Protein AF-A0A392MTI9-F1 (afdb_monomer_lite)

Secondary structure (DSSP, 8-state):
-HHHHHHHT-B-TTT--B-S-----HHHHHHHHHHHHHHHHHHHHHHHHHHHTTS------------------------------------STTS-TTSPPPTTTHHHHHHHHHHHHHHHHHHHH--TTTEEEE-SSS-EEEE-HHHHHHH-TTSS-SPPTT------------SS-HHHHHHHHS--

Organism: NCBI:txid97028

Structure (mmCIF, N/CA/C/O backbone):
data_AF-A0A392MTI9-F1
#
_entry.id   AF-A0A392MTI9-F1
#
loop_
_atom_site.group_PDB
_atom_site.id
_atom_site.type_symbol
_atom_site.label_atom_id
_atom_site.label_alt_id
_atom_site.label_comp_id
_atom_site.label_asym_id
_atom_site.label_entity_id
_atom_site.label_seq_id
_atom_site.pdbx_PDB_ins_code
_atom_site.Cartn_x
_atom_site.Cartn_y
_atom_site.Cartn_z
_atom_site.occupancy
_atom_site.B_iso_or_equiv
_atom_site.auth_seq_id
_atom_site.auth_comp_id
_atom_site.auth_asym_id
_atom_site.auth_atom_id
_atom_site.pdbx_PDB_model_num
ATOM 1 N N . MET A 1 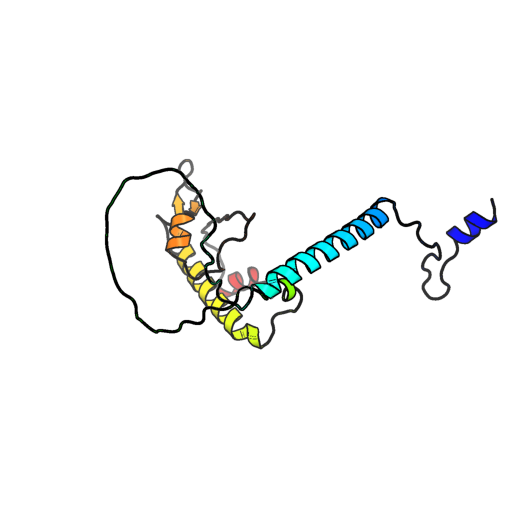1 ? 22.549 -20.310 57.631 1.00 52.69 1 MET A N 1
ATOM 2 C CA . MET A 1 1 ? 22.195 -20.384 56.194 1.00 52.69 1 MET A CA 1
ATOM 3 C C . MET A 1 1 ? 20.834 -21.029 55.901 1.00 52.69 1 MET A C 1
ATOM 5 O O . MET A 1 1 ? 20.220 -20.622 54.934 1.00 52.69 1 MET A O 1
ATOM 9 N N . ARG A 1 2 ? 20.272 -21.907 56.751 1.00 60.66 2 ARG A N 1
ATOM 10 C CA . ARG A 1 2 ? 19.034 -22.654 56.427 1.00 60.66 2 ARG A CA 1
ATOM 11 C C . ARG A 1 2 ? 17.722 -21.858 56.259 1.00 60.66 2 ARG A C 1
ATOM 13 O O . ARG A 1 2 ? 16.832 -22.346 55.582 1.00 60.66 2 ARG A O 1
ATOM 20 N N . TYR A 1 3 ? 17.569 -20.671 56.857 1.00 54.44 3 TYR A N 1
ATOM 21 C CA . TYR A 1 3 ? 16.291 -19.929 56.799 1.00 54.44 3 TYR A CA 1
ATOM 22 C C . TYR A 1 3 ? 16.128 -19.062 55.537 1.00 54.44 3 TYR A C 1
ATOM 24 O O . TYR A 1 3 ? 15.015 -18.903 55.050 1.00 54.44 3 TYR A O 1
ATOM 32 N N . ARG A 1 4 ? 17.225 -18.523 54.983 1.00 59.91 4 ARG A N 1
ATOM 33 C CA . ARG A 1 4 ? 17.179 -17.671 53.779 1.00 59.91 4 ARG A CA 1
ATOM 34 C C . ARG A 1 4 ? 16.880 -18.495 52.519 1.00 59.91 4 ARG A C 1
ATOM 36 O O . ARG A 1 4 ? 16.066 -18.080 51.708 1.00 59.91 4 ARG A O 1
ATOM 43 N N . GLU A 1 5 ? 17.465 -19.688 52.422 1.00 61.69 5 GLU A N 1
ATOM 44 C CA . GLU A 1 5 ? 17.202 -20.655 51.341 1.00 61.69 5 GLU A CA 1
ATOM 45 C C . GLU A 1 5 ? 15.786 -21.251 51.413 1.00 61.69 5 GLU A C 1
ATOM 47 O O . GLU A 1 5 ? 15.172 -21.541 50.391 1.00 61.69 5 GLU A O 1
ATOM 52 N N . ALA A 1 6 ? 15.223 -21.399 52.618 1.00 63.94 6 ALA A N 1
ATOM 53 C CA . ALA A 1 6 ? 13.852 -21.883 52.781 1.00 63.94 6 ALA A CA 1
ATOM 54 C C . ALA A 1 6 ? 12.808 -20.874 52.265 1.00 63.94 6 ALA A C 1
ATOM 56 O O . ALA A 1 6 ? 11.767 -21.279 51.755 1.00 63.94 6 ALA A O 1
ATOM 57 N N . LEU A 1 7 ? 13.090 -19.569 52.367 1.00 64.38 7 LEU A N 1
ATOM 58 C CA . LEU A 1 7 ? 12.200 -18.508 51.888 1.00 64.38 7 LEU A CA 1
ATOM 59 C C . LEU A 1 7 ? 12.312 -18.273 50.375 1.00 64.38 7 LEU A C 1
ATOM 61 O O . LEU A 1 7 ? 11.300 -17.967 49.750 1.00 64.38 7 LEU A O 1
ATOM 65 N N . SER A 1 8 ? 13.493 -18.458 49.770 1.00 63.06 8 SER A N 1
ATOM 66 C CA . SER A 1 8 ? 13.651 -18.351 48.307 1.00 63.06 8 SER A CA 1
ATOM 67 C C . SER A 1 8 ? 12.928 -19.464 47.549 1.00 63.06 8 SER A C 1
ATOM 69 O O . SER A 1 8 ? 12.528 -19.266 46.406 1.00 63.06 8 SER A O 1
ATOM 71 N N . ASN A 1 9 ? 12.751 -20.623 48.189 1.00 63.00 9 ASN A N 1
ATOM 72 C CA . ASN A 1 9 ? 12.152 -21.812 47.584 1.00 63.00 9 ASN A CA 1
ATOM 73 C C . ASN A 1 9 ? 10.690 -22.037 47.995 1.00 63.00 9 ASN A C 1
ATOM 75 O O . ASN A 1 9 ? 10.092 -23.039 47.604 1.00 63.00 9 ASN A O 1
ATOM 79 N N . ALA A 1 10 ? 10.105 -21.140 48.791 1.00 69.12 10 ALA A N 1
ATOM 80 C CA . ALA A 1 10 ? 8.691 -21.214 49.125 1.00 69.12 10 ALA A CA 1
ATOM 81 C C . ALA A 1 10 ? 7.845 -20.858 47.890 1.00 69.12 10 ALA A C 1
ATOM 83 O O . ALA A 1 10 ? 8.154 -19.902 47.179 1.00 69.12 10 ALA A O 1
ATOM 84 N N . SER A 1 11 ? 6.769 -21.607 47.646 1.00 69.06 11 SER A N 1
ATOM 85 C CA . SER A 1 11 ? 5.815 -21.366 46.558 1.00 69.06 11 SER A CA 1
ATOM 86 C C . SER A 1 11 ? 4.380 -21.281 47.080 1.00 69.06 11 SER A C 1
ATOM 88 O O . SER A 1 11 ? 4.041 -21.816 48.138 1.00 69.06 11 SER A O 1
ATOM 90 N N . CYS A 1 12 ? 3.531 -20.558 46.352 1.00 57.31 12 CYS A N 1
ATOM 91 C CA . CYS A 1 12 ? 2.133 -20.353 46.694 1.00 57.31 12 CYS A CA 1
ATOM 92 C C . CYS A 1 12 ? 1.347 -21.664 46.522 1.00 57.31 12 CYS A C 1
ATOM 94 O O . CYS A 1 12 ? 1.292 -22.189 45.408 1.00 57.31 12 CYS A O 1
ATOM 96 N N . PRO A 1 13 ? 0.656 -22.169 47.558 1.00 60.56 13 PRO A N 1
ATOM 97 C CA . PRO A 1 13 ? -0.076 -23.432 47.469 1.00 60.56 13 PRO A CA 1
ATOM 98 C C . PRO A 1 13 ? -1.309 -23.380 46.547 1.00 60.56 13 PRO A C 1
ATOM 100 O O . PRO A 1 13 ? -1.880 -24.425 46.261 1.00 60.56 13 PRO A O 1
ATOM 103 N N . ASN A 1 14 ? -1.721 -22.197 46.070 1.00 49.22 14 ASN A N 1
ATOM 104 C CA . ASN A 1 14 ? -2.893 -22.034 45.201 1.00 49.22 14 ASN A CA 1
ATOM 105 C C . ASN A 1 14 ? -2.555 -21.903 43.702 1.00 49.22 14 ASN A C 1
ATOM 107 O O . ASN A 1 14 ? -3.388 -22.215 42.860 1.00 49.22 14 ASN A O 1
ATOM 111 N N . CYS A 1 15 ? -1.354 -21.435 43.346 1.00 63.50 15 CYS A N 1
ATOM 112 C CA . CYS A 1 15 ? -0.953 -21.245 41.941 1.00 63.50 15 CYS A CA 1
ATOM 113 C C . CYS A 1 15 ? 0.458 -21.750 41.605 1.00 63.50 15 CYS A C 1
ATOM 115 O O . CYS A 1 15 ? 0.877 -21.659 40.457 1.00 63.50 15 CYS A O 1
ATOM 117 N N . GLY A 1 16 ? 1.212 -22.255 42.586 1.00 60.94 16 GLY A N 1
ATOM 118 C CA . GLY A 1 16 ? 2.575 -22.754 42.395 1.00 60.94 16 GLY A CA 1
ATOM 119 C C . GLY A 1 16 ? 3.633 -21.675 42.135 1.00 60.94 16 GLY A C 1
ATOM 120 O O . GLY A 1 16 ? 4.803 -22.013 41.976 1.00 60.94 16 GLY A O 1
ATOM 121 N N . GLY A 1 17 ? 3.258 -20.391 42.109 1.00 56.34 17 GLY A N 1
ATOM 122 C CA . GLY A 1 17 ? 4.188 -19.282 41.877 1.00 56.34 17 GLY A CA 1
ATOM 123 C C . GLY A 1 17 ? 5.159 -19.063 43.049 1.00 56.34 17 GLY A C 1
ATOM 124 O O . GLY A 1 17 ? 4.772 -19.300 44.195 1.00 56.34 17 GLY A O 1
ATOM 125 N N . PRO A 1 18 ? 6.407 -18.626 42.803 1.00 62.94 18 PRO A N 1
ATOM 126 C CA . PRO A 1 18 ? 7.392 -18.391 43.859 1.00 62.94 18 PRO A CA 1
ATOM 127 C C . PRO A 1 18 ? 6.944 -17.277 44.825 1.00 62.94 18 PRO A C 1
ATOM 129 O O . PRO A 1 18 ? 6.445 -16.238 44.402 1.00 62.94 18 PRO A O 1
ATOM 132 N N . THR A 1 19 ? 7.138 -17.497 46.128 1.00 56.72 19 THR A N 1
ATOM 133 C CA . THR A 1 19 ? 6.769 -16.581 47.231 1.00 56.72 19 THR A CA 1
ATOM 134 C C . THR A 1 19 ? 7.869 -15.561 47.536 1.00 56.72 19 THR A C 1
ATOM 136 O O . THR A 1 19 ? 7.703 -14.704 48.405 1.00 56.72 19 THR A O 1
ATOM 139 N N . ALA A 1 20 ? 9.009 -15.630 46.843 1.00 56.56 20 ALA A N 1
ATOM 140 C CA . ALA A 1 20 ? 10.028 -14.604 46.957 1.00 56.56 20 ALA A CA 1
ATOM 141 C C . ALA A 1 20 ? 9.405 -13.262 46.548 1.00 56.56 20 ALA A C 1
ATOM 143 O O . ALA A 1 20 ? 9.001 -13.086 45.399 1.00 56.56 20 ALA A O 1
ATOM 144 N N . ILE A 1 21 ? 9.333 -12.314 47.493 1.00 56.00 21 ILE A N 1
ATOM 145 C CA . ILE A 1 21 ? 9.349 -10.889 47.158 1.00 56.00 21 ILE A CA 1
ATOM 146 C C . ILE A 1 21 ? 10.547 -10.748 46.229 1.00 56.00 21 ILE A C 1
ATOM 148 O O . ILE A 1 21 ? 11.686 -10.871 46.679 1.00 56.00 21 ILE A O 1
ATOM 152 N N . GLY A 1 22 ? 10.282 -10.650 44.926 1.00 60.66 22 GLY A N 1
ATOM 153 C CA . GLY A 1 22 ? 11.331 -10.498 43.938 1.00 60.66 22 GLY A CA 1
ATOM 154 C C . GLY A 1 22 ? 12.143 -9.291 44.365 1.00 60.66 22 GLY A C 1
ATOM 155 O O . GLY A 1 22 ? 11.581 -8.208 44.544 1.00 60.66 22 GLY A O 1
ATOM 156 N N . GLU A 1 23 ? 13.434 -9.492 44.622 1.00 61.84 23 GLU A N 1
ATOM 157 C CA . GLU A 1 23 ? 14.363 -8.378 44.723 1.00 61.84 23 GLU A CA 1
ATOM 158 C C . GLU A 1 23 ? 14.209 -7.613 43.403 1.00 61.84 23 GLU A C 1
ATOM 160 O O . GLU A 1 23 ? 14.596 -8.110 42.346 1.00 61.84 23 GLU A O 1
ATOM 165 N N . MET A 1 24 ? 13.520 -6.466 43.447 1.00 61.88 24 MET A N 1
ATOM 166 C CA . MET A 1 24 ? 13.369 -5.603 42.280 1.00 61.88 24 MET A CA 1
ATOM 167 C C . MET A 1 24 ? 14.775 -5.276 41.792 1.00 61.88 24 MET A C 1
ATOM 169 O O . MET A 1 24 ? 15.628 -4.871 42.590 1.00 61.88 24 MET A O 1
ATOM 173 N N . SER A 1 25 ? 15.049 -5.503 40.509 1.00 72.62 25 SER A N 1
ATOM 174 C CA . SER A 1 25 ? 16.372 -5.183 39.985 1.00 72.62 25 SER A CA 1
ATOM 175 C C . SER A 1 25 ? 16.608 -3.677 40.122 1.00 72.62 25 SER A C 1
ATOM 177 O O . SER A 1 25 ? 15.665 -2.878 40.114 1.00 72.62 25 SER A O 1
ATOM 179 N N . PHE A 1 26 ? 17.869 -3.268 40.267 1.00 73.69 26 PHE A N 1
ATOM 180 C CA . PHE A 1 26 ? 18.222 -1.847 40.311 1.00 73.69 26 PHE A CA 1
ATOM 181 C C . PHE A 1 26 ? 17.650 -1.096 39.097 1.00 73.69 26 PHE A C 1
ATOM 183 O O . PHE A 1 26 ? 17.113 0.003 39.241 1.00 73.69 26 PHE A O 1
ATOM 190 N N . ASP A 1 27 ? 17.669 -1.749 37.934 1.00 82.19 27 ASP A N 1
ATOM 191 C CA . ASP A 1 27 ? 17.103 -1.238 36.689 1.00 82.19 27 ASP A CA 1
ATOM 192 C C . ASP A 1 27 ? 15.580 -1.081 36.771 1.00 82.19 27 ASP A C 1
ATOM 194 O O . ASP A 1 27 ? 15.046 -0.050 36.363 1.00 82.19 27 ASP A O 1
ATOM 198 N N . GLU A 1 28 ? 14.865 -2.053 37.347 1.00 78.31 28 GLU A N 1
ATOM 199 C CA . GLU A 1 28 ? 13.413 -1.975 37.533 1.00 78.31 28 GLU A CA 1
ATOM 200 C C . GLU A 1 28 ? 13.025 -0.851 38.505 1.00 78.31 28 GLU A C 1
ATOM 202 O O . GLU A 1 28 ? 12.082 -0.097 38.251 1.00 78.31 28 GLU A O 1
ATOM 207 N N . HIS A 1 29 ? 13.771 -0.686 39.599 1.00 82.81 29 HIS A N 1
ATOM 208 C CA . HIS A 1 29 ? 13.554 0.411 40.539 1.00 82.81 29 HIS A CA 1
ATOM 209 C C . HIS A 1 29 ? 13.828 1.778 39.890 1.00 82.81 29 HIS A C 1
ATOM 211 O O . HIS A 1 29 ? 13.031 2.708 40.037 1.00 82.81 29 HIS A O 1
ATOM 217 N N . HIS A 1 30 ? 14.914 1.896 39.121 1.00 84.19 30 HIS A N 1
ATOM 218 C CA . HIS A 1 30 ? 15.256 3.110 38.381 1.00 84.19 30 HIS A CA 1
ATOM 219 C C . HIS A 1 30 ? 14.186 3.462 37.336 1.00 84.19 30 HIS A C 1
ATOM 221 O O . HIS A 1 30 ? 13.749 4.609 37.258 1.00 84.19 30 HIS A O 1
ATOM 227 N N . LEU A 1 31 ? 13.686 2.470 36.592 1.00 87.94 31 LEU A N 1
ATOM 228 C CA . LEU A 1 31 ? 12.582 2.629 35.641 1.00 87.94 31 LEU A CA 1
ATOM 229 C C . LEU A 1 31 ? 11.305 3.144 36.307 1.00 87.94 31 LEU A C 1
ATOM 231 O O . LEU A 1 31 ? 10.606 3.975 35.726 1.00 87.94 31 LEU A O 1
ATOM 235 N N . ARG A 1 32 ? 10.978 2.672 37.515 1.00 84.25 32 ARG A N 1
ATOM 236 C CA . ARG A 1 32 ? 9.804 3.155 38.260 1.00 84.25 32 ARG A CA 1
ATOM 237 C C . ARG A 1 32 ? 9.978 4.600 38.721 1.00 84.25 32 ARG A C 1
ATOM 239 O O . ARG A 1 32 ? 9.026 5.374 38.626 1.00 84.25 32 ARG A O 1
ATOM 246 N N . LEU A 1 33 ? 11.179 4.970 39.163 1.00 90.00 33 LEU A N 1
ATOM 247 C CA . LEU A 1 33 ? 11.497 6.342 39.556 1.00 90.00 33 LEU A CA 1
ATOM 248 C C . LEU A 1 33 ? 11.394 7.300 38.359 1.00 90.00 33 LEU A C 1
ATOM 250 O O . LEU A 1 33 ? 10.732 8.335 38.442 1.00 90.00 33 LEU A O 1
ATOM 254 N N . GLU A 1 34 ? 11.978 6.914 37.226 1.00 92.19 34 GLU A N 1
ATOM 255 C CA . GLU A 1 34 ? 11.975 7.724 36.009 1.00 92.19 34 GLU A CA 1
ATOM 256 C C . GLU A 1 34 ? 10.567 7.838 35.408 1.00 92.19 34 GLU A C 1
ATOM 258 O O . GLU A 1 34 ? 10.157 8.922 35.000 1.00 92.19 34 GLU A O 1
ATOM 263 N N . ASN A 1 35 ? 9.762 6.769 35.451 1.00 85.50 35 ASN A N 1
ATOM 264 C CA . ASN A 1 35 ? 8.344 6.837 35.083 1.00 85.50 35 ASN A CA 1
ATOM 265 C C . ASN A 1 35 ? 7.549 7.796 35.979 1.00 85.50 35 ASN A C 1
ATOM 267 O O . ASN A 1 35 ? 6.681 8.508 35.478 1.00 85.50 35 ASN A O 1
ATOM 271 N N . GLY A 1 36 ? 7.828 7.830 37.286 1.00 93.19 36 GLY A N 1
ATOM 272 C CA . GLY A 1 36 ? 7.213 8.794 38.202 1.00 93.19 36 GLY A CA 1
ATOM 273 C C . GLY A 1 36 ? 7.537 10.233 37.802 1.00 93.19 36 GLY A C 1
ATOM 274 O O . GLY A 1 36 ? 6.635 11.047 37.612 1.00 93.19 36 GLY A O 1
ATOM 275 N N . ARG A 1 37 ? 8.820 10.514 37.558 1.00 95.00 37 ARG A N 1
ATOM 276 C CA . ARG A 1 37 ? 9.298 11.828 37.107 1.00 95.00 37 ARG A CA 1
ATOM 277 C C . ARG A 1 37 ? 8.682 12.251 35.769 1.00 95.00 37 ARG A C 1
ATOM 279 O O . ARG A 1 37 ? 8.292 13.404 35.603 1.00 95.00 37 ARG A O 1
ATOM 286 N N . LEU A 1 38 ? 8.600 11.330 34.809 1.00 94.69 38 LEU A N 1
ATOM 287 C CA . LEU A 1 38 ? 8.014 11.588 33.492 1.00 94.69 38 LEU A CA 1
ATOM 288 C C . LEU A 1 38 ? 6.510 11.873 33.582 1.00 94.69 38 LEU A C 1
ATOM 290 O O . LEU A 1 38 ? 6.026 12.756 32.879 1.00 94.69 38 LEU A O 1
ATOM 294 N N . ARG A 1 39 ? 5.779 11.183 34.467 1.00 93.12 39 ARG A N 1
ATOM 295 C CA . ARG A 1 39 ? 4.353 11.455 34.713 1.00 93.12 39 ARG A CA 1
ATOM 296 C C . ARG A 1 39 ? 4.130 12.857 35.264 1.00 93.12 39 ARG A C 1
ATOM 298 O O . ARG A 1 39 ? 3.282 13.570 34.744 1.00 93.12 39 ARG A O 1
ATOM 305 N N . GLU A 1 40 ? 4.936 13.283 36.235 1.00 92.81 40 GLU A N 1
ATOM 306 C CA . GLU A 1 40 ? 4.864 14.653 36.755 1.00 92.81 40 GLU A CA 1
ATOM 307 C C . GLU A 1 40 ? 5.154 15.701 35.670 1.00 92.81 40 GLU A C 1
ATOM 309 O O . GLU A 1 40 ? 4.505 16.745 35.627 1.00 92.81 40 GLU A O 1
ATOM 314 N N . GLU A 1 41 ? 6.102 15.434 34.767 1.00 89.75 41 GLU A N 1
ATOM 315 C CA . GLU A 1 41 ? 6.398 16.344 33.656 1.00 89.75 41 GLU A CA 1
ATOM 316 C C . GLU A 1 41 ? 5.246 16.425 32.646 1.00 89.75 41 GLU A C 1
ATOM 318 O O . GLU A 1 41 ? 4.879 17.521 32.217 1.00 89.75 41 GLU A O 1
ATOM 323 N N . ILE A 1 42 ? 4.624 15.288 32.323 1.00 90.50 42 ILE A N 1
ATOM 324 C CA . ILE A 1 42 ? 3.424 15.236 31.480 1.00 90.50 42 ILE A CA 1
ATOM 325 C C . ILE A 1 42 ? 2.286 16.026 32.127 1.00 90.50 42 ILE A C 1
ATOM 327 O O . ILE A 1 42 ? 1.655 16.836 31.446 1.00 90.50 42 ILE A O 1
ATOM 331 N N . ASP A 1 43 ? 2.044 15.851 33.426 1.00 91.75 43 ASP A N 1
ATOM 332 C CA . ASP A 1 43 ? 0.984 16.563 34.144 1.00 91.75 43 ASP A CA 1
ATOM 333 C C . ASP A 1 43 ? 1.239 18.077 34.163 1.00 91.75 43 ASP A C 1
ATOM 335 O O . ASP A 1 43 ? 0.322 18.870 33.927 1.00 91.75 43 ASP A O 1
ATOM 339 N N . ARG A 1 44 ? 2.496 18.503 34.355 1.00 94.56 44 ARG A N 1
ATOM 340 C CA . ARG A 1 44 ? 2.887 19.920 34.273 1.00 94.56 44 ARG A CA 1
ATOM 341 C C . ARG A 1 44 ? 2.627 20.512 32.891 1.00 94.56 44 ARG A C 1
ATOM 343 O O . ARG A 1 44 ? 1.993 21.564 32.792 1.00 94.56 44 ARG A O 1
ATOM 350 N N . ILE A 1 45 ? 3.100 19.858 31.831 1.00 87.94 45 ILE A N 1
ATOM 351 C CA . ILE A 1 45 ? 2.932 20.334 30.450 1.00 87.94 45 ILE A CA 1
ATOM 352 C C . ILE A 1 45 ? 1.449 20.346 30.069 1.00 87.94 45 ILE A C 1
ATOM 354 O O . ILE A 1 45 ? 0.973 21.327 29.498 1.00 87.94 45 ILE A O 1
ATOM 358 N N . SER A 1 46 ? 0.699 19.313 30.452 1.00 84.25 46 SER A N 1
ATOM 359 C CA . SER A 1 46 ? -0.744 19.215 30.206 1.00 84.25 46 SER A CA 1
ATOM 360 C C . SER A 1 46 ? -1.514 20.333 30.910 1.00 84.25 46 SER A C 1
ATOM 362 O O . SER A 1 46 ? -2.393 20.950 30.309 1.00 84.25 46 SER A O 1
ATOM 364 N N . ALA A 1 47 ? -1.147 20.676 32.150 1.00 84.69 47 ALA A N 1
ATOM 365 C CA . ALA A 1 47 ? -1.745 21.792 32.880 1.00 84.69 47 ALA A CA 1
ATOM 366 C C . ALA A 1 47 ? -1.429 23.162 32.252 1.00 84.69 47 ALA A C 1
ATOM 368 O O . ALA A 1 47 ? -2.259 24.073 32.308 1.00 84.69 47 ALA A O 1
ATOM 369 N N . ILE A 1 48 ? -0.246 23.328 31.649 1.00 83.75 48 ILE A N 1
ATOM 370 C CA . ILE A 1 48 ? 0.100 24.530 30.880 1.00 83.75 48 ILE A CA 1
ATOM 371 C C . ILE A 1 48 ? -0.726 24.563 29.592 1.00 83.75 48 ILE A C 1
ATOM 373 O O . ILE A 1 48 ? -1.399 25.558 29.341 1.00 83.75 48 ILE A O 1
ATOM 377 N N . ALA A 1 49 ?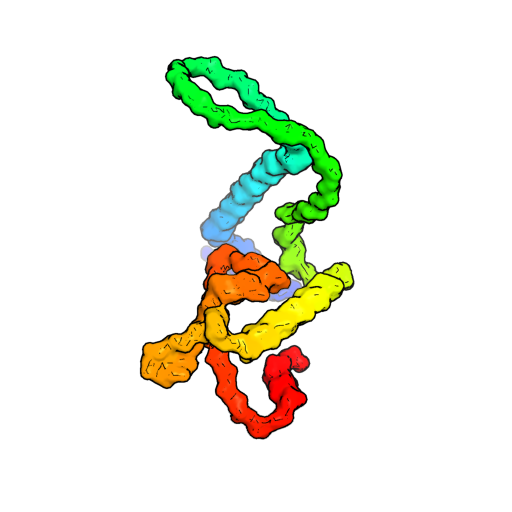 -0.746 23.477 28.820 1.00 78.69 49 ALA A N 1
ATOM 378 C CA . ALA A 1 49 ? -1.489 23.380 27.567 1.00 78.69 49 ALA A CA 1
ATOM 379 C C . ALA A 1 49 ? -2.991 23.649 27.763 1.00 78.69 49 ALA A C 1
ATOM 381 O O . ALA A 1 49 ? -3.576 24.435 27.017 1.00 78.69 49 ALA A O 1
ATOM 382 N N . ALA A 1 50 ? -3.594 23.116 28.829 1.00 76.25 50 ALA A N 1
ATOM 383 C CA . ALA A 1 50 ? -4.994 23.358 29.179 1.00 76.25 50 ALA A CA 1
ATOM 384 C C . ALA A 1 50 ? -5.332 24.848 29.398 1.00 76.25 50 ALA A C 1
ATOM 386 O O . ALA A 1 50 ? -6.481 25.246 29.228 1.00 76.25 50 ALA A O 1
ATOM 387 N N . LYS A 1 51 ? -4.354 25.702 29.740 1.00 70.38 51 LYS A N 1
ATOM 388 C CA . LYS A 1 51 ? -4.565 27.157 29.860 1.00 70.38 51 LYS A CA 1
ATOM 389 C C . LYS A 1 51 ? -4.586 27.884 28.512 1.00 70.38 51 LYS A C 1
ATOM 391 O O . LYS A 1 51 ? -5.116 28.994 28.451 1.00 70.38 51 LYS A O 1
ATOM 396 N N . TYR A 1 52 ? -4.018 27.287 27.465 1.00 67.69 52 TYR A N 1
ATOM 397 C CA . TYR A 1 52 ? -3.920 27.875 26.124 1.00 67.69 52 TYR A CA 1
ATOM 398 C C . TYR A 1 52 ? -4.916 27.271 25.125 1.00 67.69 52 TYR A C 1
ATOM 400 O O . TYR A 1 52 ? -5.243 27.914 24.129 1.00 67.69 52 TYR A O 1
ATOM 408 N N . VAL A 1 53 ? -5.473 26.091 25.408 1.00 60.00 53 VAL A N 1
ATOM 409 C CA . VAL A 1 53 ? -6.589 25.515 24.646 1.00 60.00 53 VAL A CA 1
ATOM 410 C C . VAL A 1 53 ? -7.882 26.240 25.045 1.00 60.00 53 VAL A C 1
ATOM 412 O O . VAL A 1 53 ? -8.537 25.883 26.019 1.00 60.00 53 VAL A O 1
ATOM 415 N N . GLY A 1 54 ? -8.230 27.311 24.322 1.00 53.03 54 GLY A N 1
ATOM 416 C CA . GLY A 1 54 ? -9.544 27.970 24.428 1.00 53.03 54 GLY A CA 1
ATOM 417 C C . GLY A 1 54 ? -9.560 29.481 24.685 1.00 53.03 54 GLY A C 1
ATOM 418 O O . GLY A 1 54 ? -10.642 30.044 24.840 1.00 53.03 54 GLY A O 1
ATOM 419 N N . LYS A 1 55 ? -8.414 30.177 24.712 1.00 44.62 55 LYS A N 1
ATOM 420 C CA . LYS A 1 55 ? -8.383 31.654 24.731 1.00 44.62 55 LYS A CA 1
ATOM 421 C C . LYS A 1 55 ? -7.604 32.179 23.523 1.00 44.62 55 LYS A C 1
ATOM 423 O O . LYS A 1 55 ? -6.455 31.772 23.360 1.00 44.62 55 LYS A O 1
ATOM 428 N N . PRO A 1 56 ? -8.166 33.081 22.691 1.00 46.62 56 PRO A N 1
ATOM 429 C CA . PRO A 1 56 ? -7.369 33.750 21.673 1.00 46.62 56 PRO A CA 1
ATOM 430 C C . PRO A 1 56 ? -6.249 34.515 22.383 1.00 46.62 56 PRO A C 1
ATOM 432 O O . PRO A 1 56 ? -6.502 35.263 23.330 1.00 46.62 56 PRO A O 1
ATOM 435 N N . VAL A 1 57 ? -5.007 34.279 21.962 1.00 49.09 57 VAL A N 1
ATOM 436 C CA . VAL A 1 57 ? -3.829 34.973 22.487 1.00 49.09 57 VAL A CA 1
ATOM 437 C C . VAL A 1 57 ? -3.993 36.458 22.173 1.00 49.09 57 VAL A C 1
ATOM 439 O O . VAL A 1 57 ? -3.810 36.894 21.039 1.00 49.09 57 VAL A O 1
ATOM 442 N N . VAL A 1 58 ? -4.392 37.238 23.176 1.00 43.31 58 VAL A N 1
ATOM 443 C CA . VAL A 1 58 ? -4.415 38.695 23.074 1.00 43.31 58 VAL A CA 1
ATOM 444 C C . VAL A 1 58 ? -2.972 39.175 23.166 1.00 43.31 58 VAL A C 1
ATOM 446 O O . VAL A 1 58 ? -2.269 38.919 24.143 1.00 43.31 58 VAL A O 1
ATOM 449 N N . ASN A 1 59 ? -2.540 39.826 22.094 1.00 47.22 59 ASN A N 1
ATOM 450 C CA . ASN A 1 59 ? -1.214 40.377 21.889 1.00 47.22 59 ASN A CA 1
ATOM 451 C C . ASN A 1 59 ? -0.911 41.460 22.944 1.00 47.22 59 ASN A C 1
ATOM 453 O O . ASN A 1 59 ? -1.460 42.557 22.868 1.00 47.22 59 ASN A O 1
ATOM 457 N N . TYR A 1 60 ? -0.028 41.183 23.908 1.00 37.50 60 TYR A N 1
ATOM 458 C CA . TYR A 1 60 ? 0.565 42.229 24.747 1.00 37.50 60 TYR A CA 1
ATOM 459 C C . TYR A 1 60 ? 1.945 42.589 24.205 1.00 37.50 60 TYR A C 1
ATOM 461 O O . TYR A 1 60 ? 2.969 42.041 24.606 1.00 37.50 60 TYR A O 1
ATOM 469 N N . SER A 1 61 ? 1.959 43.556 23.291 1.00 35.72 61 SER A N 1
ATOM 470 C CA . SER A 1 61 ? 3.116 44.424 23.102 1.00 35.72 61 SER A CA 1
ATOM 471 C C . SER A 1 61 ? 3.149 45.438 24.248 1.00 35.72 61 SER A C 1
ATOM 473 O O . SER A 1 61 ? 2.162 46.143 24.448 1.00 35.72 61 SER A O 1
ATOM 475 N N . ASN A 1 62 ? 4.257 45.480 25.000 1.00 41.66 62 ASN A N 1
ATOM 476 C CA . ASN A 1 62 ? 4.958 46.689 25.477 1.00 41.66 62 ASN A CA 1
ATOM 477 C C . ASN A 1 62 ? 5.720 46.434 26.788 1.00 41.66 62 ASN A C 1
ATOM 479 O O . ASN A 1 62 ? 5.181 46.654 27.864 1.00 41.66 62 ASN A O 1
ATOM 483 N N . ILE A 1 63 ? 7.011 46.109 26.684 1.00 36.47 63 ILE A N 1
ATOM 484 C CA . ILE A 1 63 ? 8.067 46.927 27.299 1.00 36.47 63 ILE A CA 1
ATOM 485 C C . ILE A 1 63 ? 9.219 46.992 26.276 1.00 36.47 63 ILE A C 1
ATOM 487 O O . ILE A 1 63 ? 9.754 45.968 25.864 1.00 36.47 63 ILE A O 1
ATOM 491 N N . SER A 1 64 ? 9.594 48.192 25.840 1.00 38.09 64 SER A N 1
ATOM 492 C CA . SER A 1 64 ? 10.885 48.491 25.192 1.00 38.09 64 SER A CA 1
ATOM 493 C C . SER A 1 64 ? 11.478 49.730 25.863 1.00 38.09 64 SER A C 1
ATOM 495 O O . SER A 1 64 ? 10.718 50.569 26.352 1.00 38.09 64 SER A O 1
ATOM 497 N N . PRO A 1 65 ? 12.814 49.828 25.952 1.00 40.62 65 PRO A N 1
ATOM 498 C CA . PRO A 1 65 ? 13.573 50.788 25.121 1.00 40.62 65 PRO A CA 1
ATOM 499 C C . PRO A 1 65 ? 14.932 50.185 24.674 1.00 40.62 65 PRO A C 1
ATOM 501 O O . PRO A 1 65 ? 15.391 49.226 25.277 1.00 40.62 65 PRO A O 1
ATOM 504 N N . SER A 1 66 ? 15.702 50.634 23.681 1.00 34.94 66 SER A N 1
ATOM 505 C CA . SER A 1 66 ? 15.706 51.721 22.693 1.00 34.94 66 SER A CA 1
ATOM 506 C C . SER A 1 66 ? 16.864 51.420 21.707 1.00 34.94 66 SER A C 1
ATOM 508 O O . SER A 1 66 ? 17.855 50.838 22.131 1.00 34.94 66 SER A O 1
ATOM 510 N N . LEU A 1 67 ? 16.756 51.795 20.421 1.00 37.09 67 LEU A N 1
ATOM 511 C CA . LEU A 1 67 ? 17.796 52.369 19.522 1.00 37.09 67 LEU A CA 1
ATOM 512 C C . LEU A 1 67 ? 17.224 52.489 18.073 1.00 37.09 67 LEU A C 1
ATOM 514 O O . LEU A 1 67 ? 16.222 51.840 17.783 1.00 37.09 67 LEU A O 1
ATOM 518 N N . PRO A 1 68 ? 17.749 53.380 17.196 1.00 47.91 68 PRO A N 1
ATOM 519 C CA . PRO A 1 68 ? 16.923 54.266 16.359 1.00 47.91 68 PRO A CA 1
ATOM 520 C C . PRO A 1 68 ? 16.990 53.897 14.838 1.00 47.91 68 PRO A C 1
ATOM 522 O O . PRO A 1 68 ? 17.380 52.776 14.528 1.00 47.91 68 PRO A O 1
ATOM 525 N N . PRO A 1 69 ? 16.538 54.730 13.865 1.00 48.84 69 PRO A N 1
ATOM 526 C CA . PRO A 1 69 ? 15.418 54.391 12.978 1.00 48.84 69 PRO A CA 1
ATOM 527 C C . PRO A 1 69 ? 15.812 54.309 11.479 1.00 48.84 69 PRO A C 1
ATOM 529 O O . PRO A 1 69 ? 16.957 54.584 11.125 1.00 48.84 69 PRO A O 1
ATOM 532 N N . ARG A 1 70 ? 14.796 54.064 10.621 1.00 45.91 70 ARG A N 1
ATOM 533 C CA . ARG A 1 70 ? 14.560 54.560 9.229 1.00 45.91 70 ARG A CA 1
ATOM 534 C C . ARG A 1 70 ? 14.477 53.480 8.098 1.00 45.91 70 ARG A C 1
ATOM 536 O O . ARG A 1 70 ? 15.106 52.442 8.237 1.00 45.91 70 ARG A O 1
ATOM 543 N N . PRO A 1 71 ? 13.742 53.701 6.975 1.00 46.88 71 PRO A N 1
ATOM 544 C CA . PRO A 1 71 ? 12.274 53.609 6.952 1.00 46.88 71 PRO A CA 1
ATOM 545 C C . PRO A 1 71 ? 11.651 52.951 5.674 1.00 46.88 71 PRO A C 1
ATOM 547 O O . PRO A 1 71 ? 12.332 52.713 4.686 1.00 46.88 71 PRO A O 1
ATOM 550 N N . GLU A 1 72 ? 10.321 52.789 5.737 1.00 38.19 72 GLU A N 1
ATOM 551 C CA . GLU A 1 72 ? 9.259 52.781 4.693 1.00 38.19 72 GLU A CA 1
ATOM 552 C C . GLU A 1 72 ? 9.213 51.741 3.560 1.00 38.19 72 GLU A C 1
ATOM 554 O O . GLU A 1 72 ? 10.124 51.605 2.754 1.00 38.19 72 GLU A O 1
ATOM 559 N N . ILE A 1 73 ? 8.030 51.114 3.464 1.00 37.53 73 ILE A N 1
ATOM 560 C CA . ILE A 1 73 ? 7.064 51.028 2.337 1.00 37.53 73 ILE A CA 1
ATOM 561 C C . ILE A 1 73 ? 6.236 49.764 2.665 1.00 37.53 73 ILE A C 1
ATOM 563 O O . ILE A 1 73 ? 6.791 48.680 2.752 1.00 37.53 73 ILE A O 1
ATOM 567 N N . GLY A 1 74 ? 4.946 49.762 2.999 1.00 31.92 74 GLY A N 1
ATOM 568 C CA . GLY A 1 74 ? 3.825 50.593 2.588 1.00 31.92 74 GLY A CA 1
ATOM 569 C C . GLY A 1 74 ? 2.833 49.685 1.853 1.00 31.92 74 GLY A C 1
ATOM 570 O O . GLY A 1 74 ? 3.076 49.412 0.690 1.00 31.92 74 GLY A O 1
ATOM 571 N N . PHE A 1 75 ? 1.761 49.208 2.504 1.00 35.84 75 PHE A N 1
ATOM 572 C CA . PHE A 1 75 ? 0.410 49.152 1.917 1.00 35.84 75 PHE A CA 1
ATOM 573 C C . PHE A 1 75 ? -0.658 48.737 2.944 1.00 35.84 75 PHE A C 1
ATOM 575 O O . PHE A 1 75 ? -0.449 47.884 3.802 1.00 35.84 75 PHE A O 1
ATOM 582 N N . VAL A 1 76 ? -1.806 49.394 2.820 1.00 33.56 76 VAL A N 1
ATOM 583 C CA . VAL A 1 76 ? -3.022 49.342 3.637 1.00 33.56 76 VAL A CA 1
ATOM 584 C C . VAL A 1 76 ? -4.027 48.419 2.944 1.00 33.56 76 VAL A C 1
ATOM 586 O O . VAL A 1 76 ? -4.158 48.499 1.727 1.00 33.56 76 VAL A O 1
ATOM 589 N N . GLY A 1 77 ? -4.791 47.597 3.672 1.00 32.41 77 GLY A N 1
ATOM 590 C CA . GLY A 1 77 ? -5.844 46.809 3.019 1.00 32.41 77 GLY A CA 1
ATOM 591 C C . GLY A 1 77 ? -6.725 45.936 3.910 1.00 32.41 77 GLY A C 1
ATOM 592 O O . GLY A 1 77 ? -6.597 44.725 3.871 1.00 32.41 77 GLY A O 1
ATOM 593 N N . ASN A 1 78 ? -7.623 46.588 4.652 1.00 35.69 78 ASN A N 1
ATOM 594 C CA . ASN A 1 78 ? -8.992 46.204 5.029 1.00 35.69 78 ASN A CA 1
ATOM 595 C C . ASN A 1 78 ? -9.396 44.798 5.534 1.00 35.69 78 ASN A C 1
ATOM 597 O O . ASN A 1 78 ? -9.172 43.753 4.937 1.00 35.69 78 ASN A O 1
ATOM 601 N N . ASN A 1 79 ? -10.201 44.879 6.597 1.00 39.22 79 ASN A N 1
ATOM 602 C CA . ASN A 1 79 ? -11.001 43.849 7.246 1.00 39.22 79 ASN A CA 1
ATOM 603 C C . ASN A 1 79 ? -12.215 43.359 6.420 1.00 39.22 79 ASN A C 1
ATOM 605 O O . ASN A 1 79 ? -12.762 44.096 5.603 1.00 39.22 79 ASN A O 1
ATOM 609 N N . GLN A 1 80 ? -12.733 42.215 6.894 1.00 36.88 80 GLN A N 1
ATOM 610 C CA . GLN A 1 80 ? -14.099 41.657 6.814 1.00 36.88 80 GLN A CA 1
ATOM 611 C C . GLN A 1 80 ? -14.379 40.594 5.739 1.00 36.88 80 GLN A C 1
ATOM 613 O O . GLN A 1 80 ? -14.449 40.868 4.548 1.00 36.88 80 GLN A O 1
ATOM 618 N N . GLY A 1 81 ? -14.662 39.380 6.228 1.00 33.38 81 GLY A N 1
ATOM 619 C CA . GLY A 1 81 ? -15.250 38.269 5.484 1.00 33.38 81 GLY A CA 1
ATOM 620 C C . GLY A 1 81 ? -15.504 37.079 6.411 1.00 33.38 81 GLY A C 1
ATOM 621 O O . GLY A 1 81 ? -14.616 36.270 6.646 1.00 33.38 81 GLY A O 1
ATOM 622 N N . ILE A 1 82 ? -16.707 37.025 6.984 1.00 40.78 82 ILE A N 1
ATOM 623 C CA . ILE A 1 82 ? -17.248 35.913 7.776 1.00 40.78 82 ILE A CA 1
ATOM 624 C C . ILE A 1 82 ? -17.466 34.702 6.856 1.00 40.78 82 ILE A C 1
ATOM 626 O O . ILE A 1 82 ? -18.125 34.831 5.828 1.00 40.78 82 ILE A O 1
ATOM 630 N N . GLY A 1 83 ? -16.975 33.528 7.256 1.00 34.47 83 GLY A N 1
ATOM 631 C CA . GLY A 1 83 ? -17.266 32.248 6.608 1.00 34.47 83 GLY A CA 1
ATOM 632 C C . GLY A 1 83 ? -16.616 31.101 7.374 1.00 34.47 83 GLY A C 1
ATOM 633 O O . GLY A 1 83 ? -15.419 30.873 7.245 1.00 34.47 83 GLY A O 1
ATOM 634 N N . GLY A 1 84 ? -17.399 30.443 8.231 1.00 43.78 84 GLY A N 1
ATOM 635 C CA . GLY A 1 84 ? -16.953 29.329 9.060 1.00 43.78 84 GLY A CA 1
ATOM 636 C C . GLY A 1 84 ? -16.481 28.131 8.238 1.00 43.78 84 GLY A C 1
ATOM 637 O O . GLY A 1 84 ? -17.145 27.708 7.297 1.00 43.78 84 GLY A O 1
ATOM 638 N N . MET A 1 85 ? -15.352 27.568 8.655 1.00 39.62 85 MET A N 1
ATOM 639 C CA . MET A 1 85 ? -14.986 26.185 8.389 1.00 39.62 85 MET A CA 1
ATOM 640 C C . MET A 1 85 ? -14.336 25.661 9.667 1.00 39.62 85 MET A C 1
ATOM 642 O O . MET A 1 85 ? -13.201 26.002 9.998 1.00 39.62 85 MET A O 1
ATOM 646 N N . GLU A 1 86 ? -15.104 24.895 10.433 1.00 37.66 86 GLU A N 1
ATOM 647 C CA . GLU A 1 86 ? -14.610 24.146 11.581 1.00 37.66 86 GLU A CA 1
ATOM 648 C C . GLU A 1 86 ? -13.754 22.995 11.045 1.00 37.66 86 GLU A C 1
ATOM 650 O O . GLU A 1 86 ? -14.272 21.975 10.595 1.00 37.66 86 GLU A O 1
ATOM 655 N N . MET A 1 87 ? -12.430 23.167 11.046 1.00 49.19 87 MET A N 1
ATOM 656 C CA . MET A 1 87 ? -11.502 22.070 10.792 1.00 49.19 87 MET A CA 1
ATOM 657 C C . MET A 1 87 ? -10.967 21.560 12.130 1.00 49.19 87 MET A C 1
ATOM 659 O O . MET A 1 87 ? -10.029 22.101 12.705 1.00 49.19 87 MET A O 1
ATOM 663 N N . TYR A 1 88 ? -11.691 20.562 12.632 1.00 47.66 88 TYR A N 1
ATOM 664 C CA . TYR A 1 88 ? -11.277 19.440 13.470 1.00 47.66 88 TYR A CA 1
ATOM 665 C C . TYR A 1 88 ? -9.984 19.585 14.287 1.00 47.66 88 TYR A C 1
ATOM 667 O O . TYR A 1 88 ? -8.861 19.521 13.786 1.00 47.66 88 TYR A O 1
ATOM 675 N N . GLY A 1 89 ? -10.198 19.670 15.603 1.00 41.22 89 GLY A N 1
ATOM 676 C CA . GLY A 1 89 ? -9.188 19.565 16.645 1.00 41.22 89 GLY A CA 1
ATOM 677 C C . GLY A 1 89 ? -8.416 18.248 16.584 1.00 41.22 89 GLY A C 1
ATOM 678 O O . GLY A 1 89 ? -8.925 17.178 16.903 1.00 41.22 89 GLY A O 1
ATOM 679 N N . THR A 1 90 ? -7.141 18.362 16.244 1.00 51.72 90 THR A N 1
ATOM 680 C CA . THR A 1 90 ? -6.131 17.298 16.223 1.00 51.72 90 THR A CA 1
ATOM 681 C C . THR A 1 90 ? -5.521 17.110 17.619 1.00 51.72 90 THR A C 1
ATOM 683 O O . THR A 1 90 ? -4.316 17.235 17.824 1.00 51.72 90 THR A O 1
ATOM 686 N N . SER A 1 91 ? -6.352 16.889 18.643 1.00 48.25 91 SER A N 1
ATOM 687 C CA . SER A 1 91 ? -5.867 16.821 20.039 1.00 48.25 91 SER A CA 1
ATOM 688 C C . SER A 1 91 ? -6.414 15.652 20.864 1.00 48.25 91 SER A C 1
ATOM 690 O O . SER A 1 91 ? -6.264 15.656 22.081 1.00 48.25 91 SER A O 1
ATOM 692 N N . GLY A 1 92 ? -7.012 14.637 20.227 1.00 45.56 92 GLY A N 1
ATOM 693 C CA . GLY A 1 92 ? -7.573 13.463 20.918 1.00 45.56 92 GLY A CA 1
ATOM 694 C C . GLY A 1 92 ? -6.931 12.104 20.604 1.00 45.56 92 GLY A C 1
ATOM 695 O O . GLY A 1 92 ? -7.191 11.140 21.320 1.00 45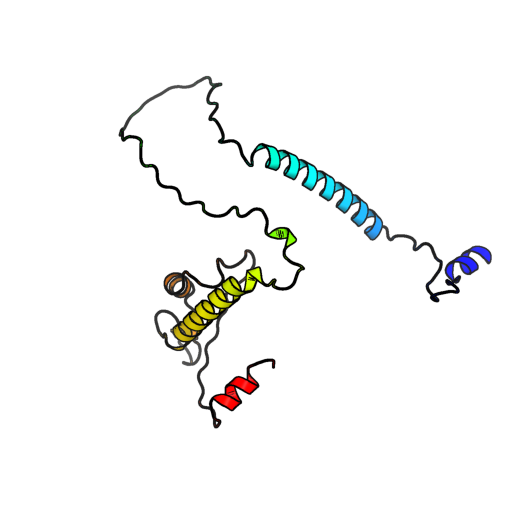.56 92 GLY A O 1
ATOM 696 N N . ASP A 1 93 ? -6.087 11.993 19.575 1.00 51.25 93 ASP A N 1
ATOM 697 C CA . ASP A 1 93 ? -5.818 10.690 18.937 1.00 51.25 93 ASP A CA 1
ATOM 698 C C . ASP A 1 93 ? -4.785 9.775 19.611 1.00 51.25 93 ASP A C 1
ATOM 700 O O . ASP A 1 93 ? -4.575 8.652 19.162 1.00 51.25 93 ASP A O 1
ATOM 704 N N . ILE A 1 94 ? -4.164 10.173 20.724 1.00 53.97 94 ILE A N 1
ATOM 705 C CA . ILE A 1 94 ? -3.125 9.332 21.353 1.00 53.97 94 ILE A CA 1
ATOM 706 C C . ILE A 1 94 ? -3.733 8.194 22.206 1.00 53.97 94 ILE A C 1
ATOM 708 O O . ILE A 1 94 ? -3.056 7.209 22.490 1.00 53.97 94 ILE A O 1
ATOM 712 N N . LEU A 1 95 ? -5.019 8.267 22.580 1.00 44.53 95 LEU A N 1
ATOM 713 C CA . LEU A 1 95 ? -5.677 7.252 23.427 1.00 44.53 95 LEU A CA 1
ATOM 714 C C . LEU A 1 95 ? -6.586 6.268 22.673 1.00 44.53 95 LEU A C 1
ATOM 716 O O . LEU A 1 95 ? -7.099 5.327 23.279 1.00 44.53 95 LEU A O 1
ATOM 720 N N . ARG A 1 96 ? -6.777 6.439 21.362 1.00 51.12 96 ARG A N 1
ATOM 721 C CA . ARG A 1 96 ? -7.646 5.567 20.552 1.00 51.12 96 ARG A CA 1
ATOM 722 C C . ARG A 1 96 ? -6.945 4.294 20.057 1.00 51.12 96 ARG A C 1
ATOM 724 O O . ARG A 1 96 ? -7.584 3.395 19.527 1.00 51.12 96 ARG A O 1
ATOM 731 N N . SER A 1 97 ? -5.646 4.167 20.296 1.00 49.25 97 SER A N 1
ATOM 732 C CA . SER A 1 97 ? -4.762 3.180 19.667 1.00 49.25 97 SER A CA 1
ATOM 733 C C . SER A 1 97 ? -4.950 1.716 20.107 1.00 49.25 97 SER A C 1
ATOM 735 O O . SER A 1 97 ? -4.182 0.869 19.667 1.00 49.25 97 SER A O 1
ATOM 737 N N . ILE A 1 98 ? -5.907 1.395 20.993 1.00 56.50 98 ILE A N 1
ATOM 738 C CA . ILE A 1 98 ? -6.071 0.031 21.554 1.00 56.50 98 ILE A CA 1
ATOM 739 C C . ILE A 1 98 ? -7.497 -0.532 21.379 1.00 56.50 98 ILE A C 1
ATOM 741 O O . ILE A 1 98 ? -7.711 -1.728 21.553 1.00 56.50 98 ILE A O 1
ATOM 745 N N . SER A 1 99 ? -8.487 0.280 20.996 1.00 62.47 99 SER A N 1
ATOM 746 C CA . SER A 1 99 ? -9.832 -0.240 20.706 1.00 62.47 99 SER A CA 1
ATOM 747 C C . SER A 1 99 ? -9.946 -0.554 19.218 1.00 62.47 99 SER A C 1
ATOM 749 O O . SER A 1 99 ? -9.612 0.288 18.388 1.00 62.47 99 SER A O 1
ATOM 751 N N . GLY A 1 100 ? -10.394 -1.768 18.885 1.00 68.75 100 GLY A N 1
ATOM 752 C CA . GLY A 1 100 ? -10.705 -2.140 17.505 1.00 68.75 100 GLY A CA 1
ATOM 753 C C . GLY A 1 100 ? -11.718 -1.178 16.867 1.00 68.75 100 GLY A C 1
ATOM 754 O O . GLY A 1 100 ? -12.397 -0.437 17.587 1.00 68.75 100 GLY A O 1
ATOM 755 N N . PRO A 1 101 ? -11.823 -1.173 15.528 1.00 77.06 101 PRO A N 1
ATOM 756 C CA . PRO A 1 101 ? -12.690 -0.244 14.816 1.00 77.06 101 PRO A CA 1
ATOM 757 C C . PRO A 1 101 ? -14.133 -0.344 15.321 1.00 77.06 101 PRO A C 1
ATOM 759 O O . PRO A 1 101 ? -14.703 -1.429 15.440 1.00 77.06 101 PRO A O 1
ATOM 762 N N . THR A 1 102 ? -14.711 0.804 15.651 1.00 86.75 102 THR A N 1
ATOM 763 C CA . THR A 1 102 ? -16.076 0.938 16.161 1.00 86.75 102 THR A CA 1
ATOM 764 C C . THR A 1 102 ? -17.076 1.095 15.014 1.00 86.75 102 THR A C 1
ATOM 766 O O . THR A 1 102 ? -16.710 1.414 13.885 1.00 86.75 102 THR A O 1
ATOM 769 N N . GLU A 1 103 ? -18.374 0.930 15.286 1.00 85.81 103 GLU A N 1
ATOM 770 C CA . GLU A 1 103 ? -19.432 1.169 14.286 1.00 85.81 103 GLU A CA 1
ATOM 771 C C . GLU A 1 103 ? -19.388 2.590 13.695 1.00 85.81 103 GLU A C 1
ATOM 773 O O . GLU A 1 103 ? -19.738 2.785 12.533 1.00 85.81 103 GLU A O 1
ATOM 778 N N . ALA A 1 104 ? -18.909 3.571 14.467 1.00 87.06 104 ALA A N 1
ATOM 779 C CA . ALA A 1 104 ? -18.719 4.946 14.009 1.00 87.06 104 ALA A CA 1
ATOM 780 C C . ALA A 1 104 ? -17.561 5.094 13.003 1.00 87.06 104 ALA A C 1
ATOM 782 O O . ALA A 1 104 ? -17.534 6.056 12.241 1.00 87.06 104 ALA A O 1
ATOM 783 N N . ASP A 1 105 ? -16.636 4.131 12.967 1.00 87.88 105 ASP A N 1
ATOM 784 C CA . ASP A 1 105 ? -15.463 4.145 12.090 1.00 87.88 105 ASP A CA 1
ATOM 785 C C . ASP A 1 105 ? -15.745 3.525 10.727 1.00 87.88 105 ASP A C 1
ATOM 787 O O . ASP A 1 105 ? -15.027 3.797 9.769 1.00 87.88 105 ASP A O 1
ATOM 791 N N . LYS A 1 106 ? -16.816 2.730 10.613 1.00 88.44 106 LYS A N 1
ATOM 792 C CA . LYS A 1 106 ? -17.245 2.100 9.358 1.00 88.44 106 LYS A CA 1
ATOM 793 C C . LYS A 1 106 ? -17.273 3.050 8.154 1.00 88.44 106 LYS A C 1
ATOM 795 O O . LYS A 1 106 ? -16.689 2.672 7.142 1.00 88.44 106 LYS A O 1
ATOM 800 N N . PRO A 1 107 ? -17.899 4.246 8.204 1.00 90.25 107 PRO A N 1
ATOM 801 C CA . PRO A 1 107 ? -17.904 5.145 7.050 1.00 90.25 107 PRO A CA 1
ATOM 802 C C . PRO A 1 107 ? -16.492 5.581 6.640 1.00 90.25 107 PRO A C 1
ATOM 804 O O . PRO A 1 107 ? -16.183 5.575 5.454 1.00 90.25 107 PRO A O 1
ATOM 807 N N . ILE A 1 108 ? -15.623 5.873 7.612 1.00 88.50 108 ILE A N 1
ATOM 808 C CA . ILE A 1 108 ? -14.237 6.296 7.364 1.00 88.50 108 ILE A CA 1
ATOM 809 C C . ILE A 1 108 ? -13.419 5.142 6.775 1.00 88.50 108 ILE A C 1
ATOM 811 O O . ILE A 1 108 ? -12.656 5.337 5.836 1.00 88.50 108 ILE A O 1
ATOM 815 N N . ILE A 1 109 ? -13.594 3.926 7.295 1.00 89.88 109 ILE A N 1
ATOM 816 C CA . ILE A 1 109 ? -12.915 2.726 6.789 1.00 89.88 109 ILE A CA 1
ATOM 817 C C . ILE A 1 109 ? -13.324 2.446 5.341 1.00 89.88 109 ILE A C 1
ATOM 819 O O . ILE A 1 109 ? -12.471 2.122 4.520 1.00 89.88 109 ILE A O 1
ATOM 823 N N . ILE A 1 110 ? -14.613 2.591 5.016 1.00 91.31 110 ILE A N 1
ATOM 824 C CA . ILE A 1 110 ? -15.114 2.420 3.647 1.00 91.31 110 ILE A CA 1
ATOM 825 C C . ILE A 1 110 ? -14.521 3.489 2.728 1.00 91.31 110 ILE A C 1
ATOM 827 O O . ILE A 1 110 ? -14.037 3.152 1.652 1.00 91.31 110 ILE A O 1
ATOM 831 N N . GLU A 1 111 ? -14.523 4.756 3.144 1.00 90.38 111 GLU A N 1
ATOM 832 C CA . GLU A 1 111 ? -13.936 5.850 2.364 1.00 90.38 111 GLU A CA 1
ATOM 833 C C . GLU A 1 111 ? -12.444 5.613 2.099 1.00 90.38 111 GLU A C 1
ATOM 835 O O . GLU A 1 111 ? -11.996 5.718 0.957 1.00 90.38 111 GLU A O 1
ATOM 840 N N . LEU A 1 112 ? -11.692 5.197 3.122 1.00 89.62 112 LEU A N 1
ATOM 841 C CA . LEU A 1 112 ? -10.271 4.889 2.992 1.00 89.62 112 LEU A CA 1
ATOM 842 C C . LEU A 1 112 ? -10.024 3.688 2.070 1.00 89.62 112 LEU A C 1
ATOM 844 O O . LEU A 1 112 ? -9.089 3.716 1.276 1.00 89.62 112 LEU A O 1
ATOM 848 N N . ALA A 1 113 ? -10.861 2.650 2.142 1.00 91.44 113 ALA A N 1
ATOM 849 C CA . ALA A 1 113 ? -10.757 1.485 1.266 1.00 91.44 113 ALA A CA 1
ATOM 850 C C . ALA A 1 113 ? -11.025 1.845 -0.204 1.00 91.44 113 ALA A C 1
ATOM 852 O O . ALA A 1 113 ? -10.321 1.368 -1.093 1.00 91.44 113 ALA A O 1
ATOM 853 N N . VAL A 1 114 ? -12.014 2.707 -0.461 1.00 91.44 114 VAL A N 1
ATOM 854 C CA . VAL A 1 114 ? -12.321 3.206 -1.809 1.00 91.44 114 VAL A CA 1
ATOM 855 C C . VAL A 1 114 ? -11.154 4.038 -2.340 1.00 91.44 114 VAL A C 1
ATOM 857 O O . VAL A 1 114 ? -10.671 3.757 -3.434 1.00 91.44 114 VAL A O 1
ATOM 860 N N . ALA A 1 115 ? -10.650 4.987 -1.546 1.00 90.44 115 ALA A N 1
ATOM 861 C CA . ALA A 1 115 ? -9.505 5.813 -1.922 1.00 90.44 115 ALA A CA 1
ATOM 862 C C . ALA A 1 115 ? -8.258 4.958 -2.204 1.00 90.44 115 ALA A C 1
ATOM 864 O O . ALA A 1 115 ? -7.631 5.105 -3.249 1.00 90.44 115 ALA A O 1
ATOM 865 N N . ALA A 1 116 ? -7.942 3.997 -1.332 1.00 90.62 116 ALA A N 1
ATOM 866 C CA . ALA A 1 116 ? -6.807 3.096 -1.518 1.00 90.62 116 ALA A CA 1
ATOM 867 C C . ALA A 1 116 ? -6.940 2.232 -2.785 1.00 90.62 116 ALA A C 1
ATOM 869 O O . ALA A 1 116 ? -5.950 1.983 -3.473 1.00 90.62 116 ALA A O 1
ATOM 870 N N . MET A 1 117 ? -8.153 1.783 -3.122 1.00 93.06 117 MET A N 1
ATOM 871 C CA . MET A 1 117 ? -8.400 1.026 -4.350 1.00 93.06 117 MET A CA 1
ATOM 872 C C . MET A 1 117 ? -8.198 1.891 -5.601 1.00 93.06 117 MET A C 1
ATOM 874 O O . MET A 1 117 ? -7.576 1.436 -6.562 1.00 93.06 117 MET A O 1
ATOM 878 N N . GLU A 1 118 ? -8.695 3.129 -5.598 1.00 91.69 118 GLU A N 1
ATOM 879 C CA . GLU A 1 118 ? -8.484 4.084 -6.693 1.00 91.69 118 GLU A CA 1
ATOM 880 C C . GLU A 1 118 ? -6.992 4.392 -6.888 1.00 91.69 118 GLU A C 1
ATOM 882 O O . GLU A 1 118 ? -6.503 4.387 -8.022 1.00 91.69 118 GLU A O 1
ATOM 887 N N . GLU A 1 119 ? -6.251 4.573 -5.792 1.00 92.06 119 GLU A N 1
ATOM 888 C CA . GLU A 1 119 ? -4.798 4.767 -5.811 1.00 92.06 119 GLU A CA 1
ATOM 889 C C . GLU A 1 119 ? -4.068 3.553 -6.382 1.00 92.06 119 GLU A C 1
ATOM 891 O O . GLU A 1 119 ? -3.255 3.704 -7.293 1.00 92.06 119 GLU A O 1
ATOM 896 N N . LEU A 1 120 ? -4.393 2.343 -5.918 1.00 92.00 120 LEU A N 1
ATOM 897 C CA . LEU A 1 120 ? -3.777 1.109 -6.407 1.00 92.00 120 LEU A CA 1
ATOM 898 C C . LEU A 1 120 ? -3.987 0.931 -7.916 1.00 92.00 120 LEU A C 1
ATOM 900 O O . LEU A 1 120 ? -3.047 0.599 -8.642 1.00 92.00 120 LEU A O 1
ATOM 904 N N . ILE A 1 121 ? -5.207 1.175 -8.401 1.00 92.75 121 ILE A N 1
ATOM 905 C CA . ILE A 1 121 ? -5.529 1.097 -9.831 1.00 92.75 121 ILE A CA 1
ATOM 906 C C . ILE A 1 121 ? -4.732 2.150 -10.611 1.00 92.75 121 ILE A C 1
ATOM 908 O O . ILE A 1 121 ? -4.133 1.821 -11.638 1.00 92.75 121 ILE A O 1
ATOM 912 N N . GLY A 1 122 ? -4.680 3.390 -10.115 1.00 92.31 122 GLY A N 1
ATOM 913 C CA . GLY A 1 122 ? -3.907 4.470 -10.726 1.00 92.31 122 GLY A CA 1
ATOM 914 C C . GLY A 1 122 ? -2.421 4.127 -10.821 1.00 92.31 122 GLY A C 1
ATOM 915 O O . GLY A 1 122 ? -1.843 4.146 -11.908 1.00 92.31 122 GLY A O 1
ATOM 916 N N . MET A 1 123 ? -1.813 3.715 -9.708 1.00 92.19 123 MET A N 1
ATOM 917 C CA . MET A 1 123 ? -0.409 3.306 -9.661 1.00 92.19 123 MET A CA 1
ATOM 918 C C . MET A 1 123 ? -0.103 2.146 -10.612 1.00 92.19 123 MET A C 1
ATOM 920 O O . MET A 1 123 ? 0.951 2.150 -11.248 1.00 92.19 123 MET A O 1
ATOM 924 N N . ALA A 1 124 ? -1.000 1.165 -10.732 1.00 92.25 124 ALA A N 1
ATOM 925 C CA . ALA A 1 124 ? -0.801 0.006 -11.599 1.00 92.25 124 ALA A CA 1
ATOM 926 C C . ALA A 1 124 ? -0.851 0.357 -13.097 1.00 92.25 124 ALA A C 1
ATOM 928 O O . ALA A 1 124 ? -0.158 -0.275 -13.900 1.00 92.25 124 ALA A O 1
ATOM 929 N N . GLN A 1 125 ? -1.662 1.348 -13.479 1.00 92.19 125 GLN A N 1
ATOM 930 C CA . GLN A 1 125 ? -1.878 1.743 -14.875 1.00 92.19 125 GLN A CA 1
ATOM 931 C C . GLN A 1 125 ? -0.902 2.822 -15.359 1.00 92.19 125 GLN A C 1
ATOM 933 O O . GLN A 1 125 ? -0.600 2.887 -16.551 1.00 92.19 125 GLN A O 1
ATOM 938 N N . MET A 1 126 ? -0.390 3.658 -14.458 1.00 91.12 126 MET A N 1
ATOM 939 C CA . MET A 1 126 ? 0.547 4.729 -14.797 1.00 91.12 126 MET A CA 1
ATOM 940 C C . MET A 1 126 ? 1.944 4.180 -15.142 1.00 91.12 126 MET A C 1
ATOM 942 O O . MET A 1 126 ? 2.377 3.138 -14.648 1.00 91.12 126 MET A O 1
ATOM 946 N N . GLY A 1 127 ? 2.661 4.875 -16.024 1.00 88.94 127 GLY A N 1
ATOM 947 C CA . GLY A 1 127 ? 4.066 4.619 -16.369 1.00 88.94 127 GLY A CA 1
ATOM 948 C C . GLY A 1 127 ? 4.926 5.812 -15.963 1.00 88.94 127 GLY A C 1
ATOM 949 O O . GLY A 1 127 ? 4.718 6.377 -14.889 1.00 88.94 127 GLY A O 1
ATOM 950 N N . ASP A 1 128 ? 5.832 6.249 -16.834 1.00 89.56 128 ASP A N 1
ATOM 951 C CA . ASP A 1 128 ? 6.456 7.569 -16.700 1.00 89.56 128 ASP A CA 1
ATOM 952 C C . ASP A 1 128 ? 5.371 8.676 -16.707 1.00 89.56 128 ASP A C 1
ATOM 954 O O . ASP A 1 128 ? 4.439 8.601 -17.517 1.00 89.56 128 ASP A O 1
ATOM 958 N N . PRO A 1 129 ? 5.442 9.705 -15.834 1.00 91.75 129 PRO A N 1
ATOM 959 C CA . PRO A 1 129 ? 6.550 10.044 -14.931 1.00 91.75 129 PRO A CA 1
ATOM 960 C C . PRO A 1 129 ? 6.458 9.449 -13.511 1.00 91.75 129 PRO A C 1
ATOM 962 O O . PRO A 1 129 ? 7.337 9.724 -12.690 1.00 91.75 129 PRO A O 1
ATOM 965 N N . LEU A 1 130 ? 5.413 8.671 -13.199 1.00 92.94 130 LEU A N 1
ATOM 966 C CA . LEU A 1 130 ? 5.218 8.080 -11.869 1.00 92.94 130 LEU A CA 1
ATOM 967 C C . LEU A 1 130 ? 6.224 6.954 -11.597 1.00 92.94 130 LEU A C 1
ATOM 969 O O . LEU A 1 130 ? 6.820 6.903 -10.526 1.00 92.94 130 LEU A O 1
ATOM 973 N N . TRP A 1 131 ? 6.417 6.063 -12.566 1.00 92.94 131 TRP A N 1
ATOM 974 C CA . TRP A 1 131 ? 7.366 4.955 -12.495 1.00 92.94 131 TRP A CA 1
ATOM 975 C C . TRP A 1 131 ? 8.532 5.222 -13.434 1.00 92.94 131 TRP A C 1
ATOM 977 O O . TRP A 1 131 ? 8.398 5.061 -14.643 1.00 92.94 131 TRP A O 1
ATOM 987 N N . LEU A 1 132 ? 9.671 5.606 -12.862 1.00 90.25 132 LEU A N 1
ATOM 988 C CA . LEU A 1 132 ? 10.889 5.902 -13.600 1.00 90.25 132 LEU A CA 1
ATO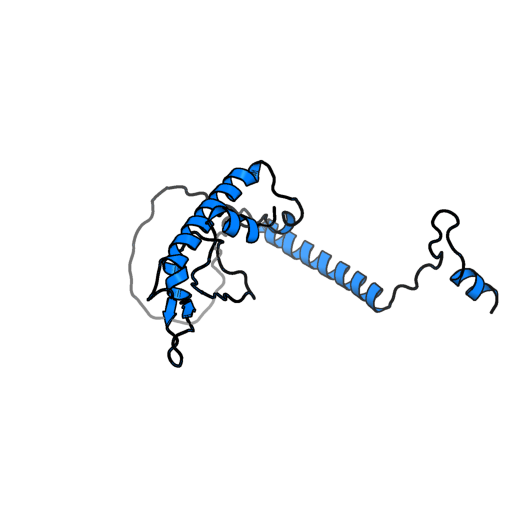M 989 C C . LEU A 1 132 ? 11.623 4.607 -13.945 1.00 90.25 132 LEU A C 1
ATOM 991 O O . LEU A 1 132 ? 11.907 3.777 -13.075 1.00 90.25 132 LEU A O 1
ATOM 995 N N . SER A 1 133 ? 11.987 4.459 -15.214 1.00 87.31 133 SER A N 1
ATOM 996 C CA . SER A 1 133 ? 12.796 3.330 -15.677 1.00 87.31 133 SER A CA 1
ATOM 997 C C . SER A 1 133 ? 14.263 3.515 -15.271 1.00 87.31 133 SER A C 1
ATOM 999 O O . SER A 1 133 ? 14.927 4.449 -15.719 1.00 87.31 133 SER A O 1
ATOM 1001 N N . THR A 1 134 ? 14.803 2.619 -14.441 1.00 76.44 134 THR A N 1
ATOM 1002 C CA . THR A 1 134 ? 16.226 2.628 -14.065 1.00 76.44 134 THR A CA 1
ATOM 1003 C C . THR A 1 134 ? 17.021 1.827 -15.092 1.00 76.44 134 THR A C 1
ATOM 1005 O O . THR A 1 134 ? 16.962 0.598 -15.145 1.00 76.44 134 THR A O 1
ATOM 1008 N N . THR A 1 135 ? 17.760 2.521 -15.955 1.00 66.69 135 THR A N 1
ATOM 1009 C CA . THR A 1 135 ? 18.521 1.892 -17.039 1.00 66.69 135 THR A CA 1
ATOM 1010 C C . THR A 1 135 ? 19.859 1.330 -16.557 1.00 66.69 135 THR A C 1
ATOM 1012 O O . THR A 1 135 ? 20.791 2.088 -16.292 1.00 66.69 135 THR A O 1
ATOM 1015 N N . LEU A 1 136 ? 19.965 -0.001 -16.553 1.00 60.38 136 LEU A N 1
ATOM 1016 C CA . LEU A 1 136 ? 21.138 -0.724 -17.069 1.00 60.38 136 LEU A CA 1
ATOM 1017 C C . LEU A 1 136 ? 20.711 -2.080 -17.664 1.00 60.38 136 LEU A C 1
ATOM 1019 O O . LEU A 1 136 ? 21.160 -2.416 -18.753 1.00 60.38 136 LEU A O 1
ATOM 1023 N N . ASP A 1 137 ? 19.720 -2.745 -17.048 1.00 61.56 137 ASP A N 1
ATOM 1024 C CA . ASP A 1 137 ? 19.250 -4.087 -17.455 1.00 61.56 137 ASP A CA 1
ATOM 1025 C C . ASP A 1 137 ? 17.726 -4.173 -17.725 1.00 61.56 137 ASP A C 1
ATOM 1027 O O . ASP A 1 137 ? 17.172 -5.254 -17.901 1.00 61.56 137 ASP A O 1
ATOM 1031 N N . GLY A 1 138 ? 17.019 -3.035 -17.764 1.00 56.94 138 GLY A N 1
ATOM 1032 C CA . GLY A 1 138 ? 15.633 -2.938 -18.258 1.00 56.94 138 GLY A CA 1
ATOM 1033 C C . GLY A 1 138 ? 14.511 -3.452 -17.344 1.00 56.94 138 GLY A C 1
ATOM 1034 O O . GLY A 1 138 ? 13.354 -3.362 -17.739 1.00 56.94 138 GLY A O 1
ATOM 1035 N N . ALA A 1 139 ? 14.816 -3.952 -16.141 1.00 64.38 139 ALA A N 1
ATOM 1036 C CA . ALA A 1 139 ? 13.818 -4.547 -15.237 1.00 64.38 139 ALA A CA 1
ATOM 1037 C C . ALA A 1 139 ? 13.522 -3.731 -13.961 1.00 64.38 139 ALA A C 1
ATOM 1039 O O . ALA A 1 139 ? 12.590 -4.046 -13.230 1.00 64.38 139 ALA A O 1
ATOM 1040 N N . GLY A 1 140 ? 14.306 -2.692 -13.659 1.00 75.81 140 GLY A N 1
ATOM 1041 C CA . GLY A 1 140 ? 14.121 -1.893 -12.446 1.00 75.81 140 GLY A CA 1
ATOM 1042 C C . GLY A 1 140 ? 13.230 -0.677 -12.684 1.00 75.81 140 GLY A C 1
ATOM 1043 O O . GLY A 1 140 ? 13.633 0.240 -13.400 1.00 75.81 140 GLY A O 1
ATOM 1044 N N . THR A 1 141 ? 12.062 -0.623 -12.046 1.00 87.81 141 THR A N 1
ATOM 1045 C CA . THR A 1 141 ? 11.249 0.602 -11.959 1.00 87.81 141 THR A CA 1
ATOM 1046 C C . THR A 1 141 ? 11.353 1.209 -10.568 1.00 87.81 141 THR A C 1
ATOM 1048 O O . THR A 1 141 ? 11.235 0.491 -9.575 1.00 87.81 141 THR A O 1
ATOM 1051 N N . VAL A 1 142 ? 11.526 2.525 -10.490 1.00 90.12 142 VAL A N 1
ATOM 1052 C CA . VAL A 1 142 ? 11.566 3.277 -9.229 1.00 90.12 142 VAL A CA 1
ATOM 1053 C C . VAL A 1 142 ? 10.384 4.238 -9.187 1.00 90.12 142 VAL A C 1
ATOM 1055 O O . VAL A 1 142 ? 10.122 4.944 -10.159 1.00 90.12 142 VAL A O 1
ATOM 1058 N N . LEU A 1 143 ? 9.664 4.263 -8.066 1.00 91.81 143 LEU A N 1
ATOM 1059 C CA . LEU A 1 143 ? 8.571 5.209 -7.858 1.00 91.81 143 LEU A CA 1
ATOM 1060 C C . LEU A 1 143 ? 9.118 6.630 -7.671 1.00 91.81 143 LEU A C 1
ATOM 1062 O O . LEU A 1 143 ? 10.003 6.868 -6.850 1.00 91.81 143 LEU A O 1
ATOM 1066 N N . ASN A 1 144 ? 8.548 7.583 -8.398 1.00 92.00 144 ASN A N 1
ATOM 1067 C CA . ASN A 1 144 ? 8.761 9.003 -8.182 1.00 92.00 144 ASN A CA 1
ATOM 1068 C C . ASN A 1 144 ? 7.823 9.508 -7.075 1.00 92.00 144 ASN A C 1
ATOM 1070 O O . ASN A 1 144 ? 6.631 9.714 -7.309 1.00 92.00 144 ASN A O 1
ATOM 1074 N N . GLU A 1 145 ? 8.361 9.708 -5.869 1.00 89.38 145 GLU A N 1
ATOM 1075 C CA . GLU A 1 145 ? 7.583 10.162 -4.706 1.00 89.38 145 GLU A CA 1
ATOM 1076 C C . GLU A 1 145 ? 6.923 11.535 -4.928 1.00 89.38 145 GLU A C 1
ATOM 1078 O O . GLU A 1 145 ? 5.775 11.730 -4.530 1.00 89.38 145 GLU A O 1
ATOM 1083 N N . ASP A 1 146 ? 7.599 12.470 -5.604 1.00 89.44 146 ASP A N 1
ATOM 1084 C CA . ASP A 1 146 ? 7.054 13.812 -5.851 1.00 89.44 146 ASP A CA 1
ATOM 1085 C C . ASP A 1 146 ? 5.826 13.758 -6.770 1.00 89.44 146 ASP A C 1
ATOM 1087 O O . ASP A 1 146 ? 4.831 14.456 -6.552 1.00 89.44 146 ASP A O 1
ATOM 1091 N N . GLU A 1 147 ? 5.881 12.907 -7.798 1.00 92.06 147 GLU A N 1
ATOM 1092 C CA . GLU A 1 147 ? 4.759 12.707 -8.715 1.00 92.06 147 GLU A CA 1
ATOM 1093 C C . GLU A 1 147 ? 3.625 11.911 -8.064 1.00 92.06 147 GLU A C 1
ATOM 1095 O O . GLU A 1 147 ? 2.452 12.209 -8.300 1.00 92.06 147 GLU A O 1
ATOM 1100 N N . TYR A 1 148 ? 3.959 10.949 -7.200 1.00 90.31 148 TYR A N 1
ATOM 1101 C CA . TYR A 1 148 ? 2.982 10.213 -6.403 1.00 90.31 148 TYR A CA 1
ATOM 1102 C C . TYR A 1 148 ? 2.167 11.159 -5.514 1.00 90.31 148 TYR A C 1
ATOM 1104 O O . TYR A 1 148 ? 0.942 11.193 -5.612 1.00 90.31 148 TYR A O 1
ATOM 1112 N N . VAL A 1 149 ? 2.832 11.996 -4.708 1.00 87.62 149 VAL A N 1
ATOM 1113 C CA . VAL A 1 149 ? 2.159 12.936 -3.793 1.00 87.62 149 VAL A CA 1
ATOM 1114 C C . VAL A 1 149 ? 1.296 13.946 -4.556 1.00 87.62 149 VAL A C 1
ATOM 1116 O O . VAL A 1 149 ? 0.230 14.340 -4.082 1.00 87.62 149 VAL A O 1
ATOM 1119 N N . ARG A 1 150 ? 1.723 14.353 -5.757 1.00 88.06 150 ARG A N 1
ATOM 1120 C CA . ARG A 1 150 ? 0.942 15.239 -6.630 1.00 88.06 150 ARG A CA 1
ATOM 1121 C C . ARG A 1 150 ? -0.304 14.557 -7.198 1.00 88.06 150 ARG A C 1
ATOM 1123 O O . ARG A 1 150 ? -1.348 15.199 -7.291 1.00 88.06 150 ARG A O 1
ATOM 1130 N N . SER A 1 151 ? -0.179 13.294 -7.597 1.00 88.56 151 SER A N 1
ATOM 1131 C CA . SER A 1 151 ? -1.246 12.530 -8.254 1.00 88.56 151 SER A CA 1
ATOM 1132 C C . SER A 1 151 ? -2.286 12.006 -7.263 1.00 88.56 151 SER A C 1
ATOM 1134 O O . SER A 1 151 ? -3.463 11.911 -7.607 1.00 88.56 151 SER A O 1
ATOM 1136 N N . PHE A 1 152 ? -1.872 11.725 -6.023 1.00 87.81 152 PHE A N 1
ATOM 1137 C CA . PHE A 1 152 ? -2.691 11.069 -5.001 1.00 87.81 152 PHE A CA 1
ATOM 1138 C C . PHE A 1 152 ? -2.727 11.867 -3.678 1.00 87.81 152 PHE A C 1
ATOM 1140 O O . PHE A 1 152 ? -2.234 11.418 -2.643 1.00 87.81 152 PHE A O 1
ATOM 1147 N N . PRO A 1 153 ? -3.321 13.079 -3.663 1.00 75.88 153 PRO A N 1
ATOM 1148 C CA . PRO A 1 153 ? -3.337 13.949 -2.482 1.00 75.88 153 PRO A CA 1
ATOM 1149 C C . PRO A 1 153 ? -4.327 13.512 -1.386 1.00 75.88 153 PRO A C 1
ATOM 1151 O O . PRO A 1 153 ? -4.387 14.151 -0.335 1.00 75.88 153 PRO A O 1
ATOM 1154 N N . ARG A 1 154 ? -5.146 12.481 -1.636 1.00 69.19 154 ARG A N 1
ATOM 1155 C CA . ARG A 1 154 ? -6.246 12.034 -0.759 1.00 69.19 154 ARG A CA 1
ATOM 1156 C C . ARG A 1 154 ? -6.025 10.649 -0.128 1.00 69.19 154 ARG A C 1
ATOM 1158 O O . ARG A 1 154 ? -6.979 10.092 0.405 1.00 69.19 154 ARG A O 1
ATOM 1165 N N . GLY A 1 155 ? -4.802 10.120 -0.176 1.00 64.62 155 GLY A N 1
ATOM 1166 C CA . GLY A 1 155 ? -4.465 8.788 0.341 1.00 64.62 155 GLY A CA 1
ATOM 1167 C C . GLY A 1 155 ? -4.389 8.682 1.857 1.00 64.62 155 GLY A C 1
ATOM 1168 O O . GLY A 1 155 ? -4.993 9.473 2.579 1.00 64.62 155 GLY A O 1
ATOM 1169 N N . ILE A 1 156 ? -3.586 7.727 2.349 1.00 65.19 156 ILE A N 1
ATOM 1170 C CA . ILE A 1 156 ? -3.400 7.343 3.774 1.00 65.19 156 ILE A CA 1
ATOM 1171 C C . ILE A 1 156 ? -2.859 8.485 4.686 1.00 65.19 156 ILE A C 1
ATOM 1173 O O . ILE A 1 156 ? -2.505 8.293 5.846 1.00 65.19 156 ILE A O 1
ATOM 1177 N N . GLY A 1 157 ? -2.881 9.731 4.222 1.00 63.97 157 GLY A N 1
ATOM 1178 C CA . GLY A 1 157 ? -2.422 10.896 4.956 1.00 63.97 157 GLY A CA 1
ATOM 1179 C C . GLY A 1 157 ? -0.907 11.071 4.852 1.00 63.97 157 GLY A C 1
ATOM 1180 O O . GLY A 1 157 ? -0.227 10.358 4.110 1.00 63.97 157 GLY A O 1
ATOM 1181 N N . PRO A 1 158 ? -0.348 12.071 5.549 1.00 66.88 158 PRO A N 1
ATOM 1182 C CA . PRO A 1 158 ? 1.077 12.353 5.481 1.00 66.88 158 PRO A CA 1
ATOM 1183 C C . PRO A 1 158 ? 1.893 11.161 5.989 1.00 66.88 158 PRO A C 1
ATOM 1185 O O . PRO A 1 158 ? 1.557 10.550 7.005 1.00 66.88 158 PRO A O 1
ATOM 1188 N N . LYS A 1 159 ? 3.012 10.872 5.313 1.00 77.75 159 LYS A N 1
ATOM 1189 C CA . LYS A 1 159 ? 3.985 9.868 5.760 1.00 77.75 159 LYS A CA 1
ATOM 1190 C C . LYS A 1 159 ? 4.382 10.139 7.223 1.00 77.75 159 LYS A C 1
ATOM 1192 O O . LYS A 1 159 ? 4.883 11.233 7.499 1.00 77.75 159 LYS A O 1
ATOM 1197 N N . PRO A 1 160 ? 4.217 9.180 8.155 1.00 78.75 160 PRO A N 1
ATOM 1198 C CA . PRO A 1 160 ? 4.600 9.389 9.545 1.00 78.75 160 PRO A CA 1
ATOM 1199 C C . PRO A 1 160 ? 6.104 9.649 9.698 1.00 78.75 160 PRO A C 1
ATOM 1201 O O . PRO A 1 160 ? 6.939 9.100 8.972 1.00 78.75 160 PRO A O 1
ATOM 1204 N N . ASN A 1 161 ? 6.467 10.482 10.674 1.00 79.81 161 ASN A N 1
ATOM 1205 C CA . ASN A 1 161 ? 7.865 10.824 10.932 1.00 79.81 161 ASN A CA 1
ATOM 1206 C C . ASN A 1 161 ? 8.686 9.571 11.264 1.00 79.81 161 ASN A C 1
ATOM 1208 O O . ASN A 1 161 ? 8.280 8.747 12.079 1.00 79.81 161 ASN A O 1
ATOM 1212 N N . GLY A 1 162 ? 9.862 9.450 10.647 1.00 86.69 162 GLY A N 1
ATOM 1213 C CA . GLY A 1 162 ? 10.752 8.298 10.824 1.00 86.69 162 GLY A CA 1
ATOM 1214 C C . GLY A 1 162 ? 10.465 7.114 9.896 1.00 86.69 162 GLY A C 1
ATOM 1215 O O . GLY A 1 162 ? 11.240 6.162 9.899 1.00 86.69 162 GLY A O 1
ATOM 1216 N N . PHE A 1 163 ? 9.419 7.177 9.065 1.00 83.25 163 PHE A N 1
ATOM 1217 C CA . PHE A 1 163 ? 9.125 6.145 8.071 1.00 83.25 163 PHE A CA 1
ATOM 1218 C C . PHE A 1 163 ? 9.722 6.493 6.704 1.00 83.25 163 PHE A C 1
ATOM 1220 O O . PHE A 1 163 ? 9.800 7.658 6.297 1.00 83.25 163 PHE A O 1
ATOM 1227 N N . LYS A 1 164 ? 10.145 5.461 5.972 1.00 84.56 164 LYS A N 1
ATOM 1228 C CA . LYS A 1 164 ? 10.627 5.568 4.593 1.00 84.56 164 LYS A CA 1
ATOM 1229 C C . LYS A 1 164 ? 9.542 5.047 3.649 1.00 84.56 164 LYS A C 1
ATOM 1231 O O . LYS A 1 164 ? 8.955 4.009 3.929 1.00 84.56 164 LYS A O 1
ATOM 1236 N N . CYS A 1 165 ? 9.284 5.773 2.562 1.00 81.81 165 CYS A N 1
ATOM 1237 C CA . CYS A 1 165 ? 8.461 5.258 1.474 1.00 81.81 165 CYS A CA 1
ATOM 1238 C C . CYS A 1 165 ? 9.325 4.345 0.601 1.00 81.81 165 CYS A C 1
ATOM 1240 O O . CYS A 1 165 ? 10.465 4.672 0.278 1.00 81.81 165 CYS A O 1
ATOM 1242 N N . GLU A 1 166 ? 8.788 3.182 0.259 1.00 85.50 166 GLU A N 1
ATOM 1243 C CA . GLU A 1 166 ? 9.389 2.238 -0.673 1.00 85.50 166 GLU A CA 1
ATOM 1244 C C . GLU A 1 166 ? 8.264 1.632 -1.505 1.00 85.50 166 GLU A C 1
ATOM 1246 O O . GLU A 1 166 ? 7.189 1.343 -0.979 1.00 85.50 166 GLU A O 1
ATOM 1251 N N . ALA A 1 167 ? 8.502 1.472 -2.803 1.00 88.62 167 ALA A N 1
ATOM 1252 C CA . ALA A 1 167 ? 7.549 0.861 -3.708 1.00 88.62 167 ALA A CA 1
ATOM 1253 C C . ALA A 1 167 ? 8.288 0.093 -4.802 1.00 88.62 167 ALA A C 1
ATOM 1255 O O . ALA A 1 167 ? 9.290 0.562 -5.346 1.00 88.62 167 ALA A O 1
ATOM 1256 N N . SER A 1 168 ? 7.753 -1.075 -5.131 1.00 88.56 168 SER A N 1
ATOM 1257 C CA . SER A 1 168 ? 8.196 -1.919 -6.229 1.00 88.56 168 SER A CA 1
ATOM 1258 C C . SER A 1 168 ? 7.015 -2.218 -7.141 1.00 88.56 168 SER A C 1
ATOM 1260 O O . SER A 1 168 ? 5.852 -2.168 -6.734 1.00 88.56 168 SER A O 1
ATOM 1262 N N . ARG A 1 169 ? 7.323 -2.508 -8.401 1.00 89.00 169 ARG A N 1
ATOM 1263 C CA . ARG A 1 169 ? 6.337 -2.890 -9.401 1.00 89.00 169 ARG A CA 1
ATOM 1264 C C . ARG A 1 169 ? 6.903 -4.019 -10.236 1.00 89.00 169 ARG A C 1
ATOM 1266 O O . ARG A 1 169 ? 8.055 -3.975 -10.646 1.00 89.00 169 ARG A O 1
ATOM 1273 N N . GLU A 1 170 ? 6.055 -5.002 -10.488 1.00 88.31 170 GLU A N 1
ATOM 1274 C CA . GLU A 1 170 ? 6.350 -6.167 -11.311 1.00 88.31 170 GLU A CA 1
ATOM 1275 C C . GLU A 1 170 ? 5.108 -6.490 -12.146 1.00 88.31 170 GLU A C 1
ATOM 1277 O O . GLU A 1 170 ? 3.981 -6.174 -11.753 1.00 88.31 170 GLU A O 1
ATOM 1282 N N . THR A 1 171 ? 5.281 -7.082 -13.325 1.00 88.06 171 THR A N 1
ATOM 1283 C CA . THR A 1 171 ? 4.153 -7.475 -14.178 1.00 88.06 171 THR A CA 1
ATOM 1284 C C . THR A 1 171 ? 4.482 -8.773 -14.892 1.00 88.06 171 THR A C 1
ATOM 1286 O O . THR A 1 171 ? 5.433 -8.854 -15.660 1.00 88.06 171 THR A O 1
ATOM 1289 N N . SER A 1 172 ? 3.652 -9.791 -14.669 1.00 90.31 172 SER A N 1
ATOM 1290 C CA . SER A 1 172 ? 3.848 -11.122 -15.236 1.00 90.31 172 SER A CA 1
ATOM 1291 C C . SER A 1 172 ? 2.525 -11.749 -15.667 1.00 90.31 172 SER A C 1
ATOM 1293 O O . SER A 1 172 ? 1.456 -11.406 -15.160 1.00 90.31 172 SER A O 1
ATOM 1295 N N . VAL A 1 173 ? 2.600 -12.677 -16.621 1.00 94.12 173 VAL A N 1
ATOM 1296 C CA . VAL A 1 173 ? 1.455 -13.461 -17.092 1.00 94.12 173 VAL A CA 1
ATOM 1297 C C . VAL A 1 173 ? 1.352 -14.734 -16.260 1.00 94.12 173 VAL A C 1
ATOM 1299 O O . VAL A 1 173 ? 2.306 -15.506 -16.172 1.00 94.12 173 VAL A O 1
ATOM 1302 N N . VAL A 1 174 ? 0.174 -14.985 -15.691 1.00 94.31 174 VAL A N 1
ATOM 1303 C CA . VAL A 1 174 ? -0.108 -16.182 -14.887 1.00 94.31 174 VAL A CA 1
ATOM 1304 C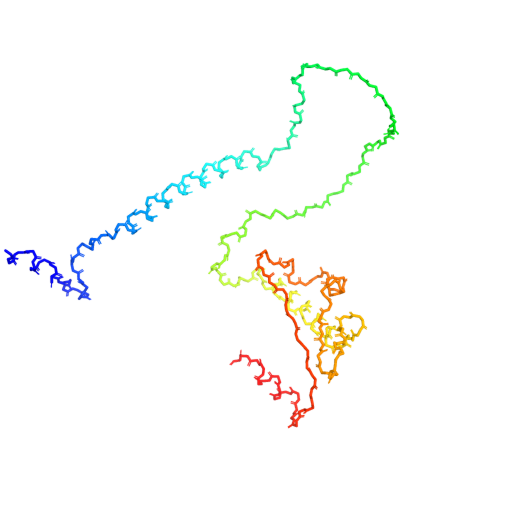 C . VAL A 1 174 ? -1.133 -17.083 -15.574 1.00 94.31 174 VAL A C 1
ATOM 1306 O O . VAL A 1 174 ? -2.076 -16.609 -16.205 1.00 94.31 174 VAL A O 1
ATOM 1309 N N . ILE A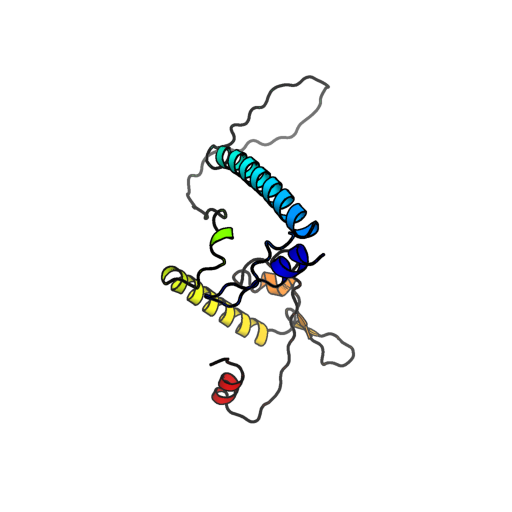 1 175 ? -0.962 -18.403 -15.449 1.00 95.50 175 ILE A N 1
ATOM 1310 C CA . ILE A 1 175 ? -1.849 -19.412 -16.056 1.00 95.50 175 ILE A CA 1
ATOM 1311 C C . ILE A 1 175 ? -2.961 -19.781 -15.061 1.00 95.50 175 ILE A C 1
ATOM 1313 O O . ILE A 1 175 ? -3.036 -20.903 -14.565 1.00 95.50 175 ILE A O 1
ATOM 1317 N N . MET A 1 176 ? -3.803 -18.809 -14.715 1.00 96.25 176 MET A N 1
ATOM 1318 C CA . MET A 1 176 ? -4.982 -19.000 -13.862 1.00 96.25 176 MET A CA 1
ATOM 1319 C C . MET A 1 176 ? -6.020 -17.905 -14.109 1.00 96.25 176 MET A C 1
ATOM 1321 O O . MET A 1 176 ? -5.737 -16.898 -14.756 1.00 96.25 176 MET A O 1
ATOM 1325 N N . ASN A 1 177 ? -7.241 -18.110 -13.614 1.00 95.88 177 ASN A N 1
ATOM 1326 C CA . ASN A 1 177 ? -8.273 -17.079 -13.665 1.00 95.88 177 ASN A CA 1
ATOM 1327 C C . ASN A 1 177 ? -8.034 -16.008 -12.577 1.00 95.88 177 ASN A C 1
ATOM 1329 O O . ASN A 1 177 ? -7.283 -16.212 -11.622 1.00 95.88 177 ASN A O 1
ATOM 1333 N N . HIS A 1 178 ? -8.698 -14.862 -12.722 1.00 93.25 178 HIS A N 1
ATOM 1334 C CA . HIS A 1 178 ? -8.559 -13.743 -11.787 1.00 93.25 178 HIS A CA 1
ATOM 1335 C C . HIS A 1 178 ? -9.119 -14.056 -10.390 1.00 93.25 178 HIS A C 1
ATOM 1337 O O . HIS A 1 178 ? -8.594 -13.544 -9.411 1.00 93.25 178 HIS A O 1
ATOM 1343 N N . VAL A 1 179 ? -10.147 -14.907 -10.283 1.00 95.44 179 VAL A N 1
ATOM 1344 C CA . VAL A 1 179 ? -10.769 -15.263 -8.994 1.00 95.44 179 VAL A CA 1
ATOM 1345 C C . VAL A 1 179 ? -9.783 -16.022 -8.104 1.00 95.44 179 VAL A C 1
ATOM 1347 O O . VAL A 1 179 ? -9.542 -15.607 -6.976 1.00 95.44 179 VAL A O 1
ATOM 1350 N N . ASN A 1 180 ? -9.150 -17.071 -8.637 1.00 94.88 180 ASN A N 1
ATOM 1351 C CA . ASN A 1 180 ? -8.176 -17.875 -7.900 1.00 94.88 180 ASN A CA 1
ATOM 1352 C C . ASN A 1 180 ? -6.938 -17.046 -7.526 1.00 94.88 180 ASN A C 1
ATOM 1354 O O . ASN A 1 180 ? -6.371 -17.237 -6.456 1.00 94.88 180 ASN A O 1
ATOM 1358 N N . LEU A 1 181 ? -6.513 -16.120 -8.396 1.00 94.06 181 LEU A N 1
ATOM 1359 C CA . LEU A 1 181 ? -5.387 -15.233 -8.101 1.00 94.06 181 LEU A CA 1
ATOM 1360 C C . LEU A 1 181 ? -5.687 -14.316 -6.907 1.00 94.06 181 LEU A C 1
ATOM 1362 O O . LEU A 1 181 ? -4.832 -14.149 -6.044 1.00 94.06 181 LEU A O 1
ATOM 1366 N N . VAL A 1 182 ? -6.891 -13.739 -6.852 1.00 93.19 182 VAL A N 1
ATOM 1367 C CA . VAL A 1 182 ? -7.313 -12.887 -5.729 1.00 93.19 182 VAL A CA 1
ATOM 1368 C C . VAL A 1 182 ? -7.394 -13.697 -4.438 1.00 93.19 182 VAL A C 1
ATOM 1370 O O . VAL A 1 182 ? -6.893 -13.243 -3.418 1.00 93.19 182 VAL A O 1
ATOM 1373 N N . GLU A 1 183 ? -7.952 -14.906 -4.483 1.00 93.56 183 GLU A N 1
ATOM 1374 C CA . GLU A 1 183 ? -8.040 -15.790 -3.314 1.00 93.56 183 GLU A CA 1
ATOM 1375 C C . GLU A 1 183 ? -6.659 -16.131 -2.731 1.00 93.56 183 GLU A C 1
ATOM 1377 O O . GLU A 1 183 ? -6.496 -16.128 -1.519 1.00 93.56 183 GLU A O 1
ATOM 1382 N N . ILE A 1 184 ? -5.642 -16.340 -3.575 1.00 94.06 184 ILE A N 1
ATOM 1383 C CA . ILE A 1 184 ? -4.259 -16.583 -3.125 1.00 94.06 184 ILE A CA 1
ATOM 1384 C C . ILE A 1 184 ? -3.649 -15.354 -2.425 1.00 94.06 184 ILE A C 1
ATOM 1386 O O . ILE A 1 184 ? -2.782 -15.508 -1.567 1.00 94.06 184 ILE A O 1
ATOM 1390 N N . LEU A 1 185 ? -4.052 -14.140 -2.813 1.00 91.69 185 LEU A N 1
ATOM 1391 C CA . LEU A 1 185 ? -3.488 -12.888 -2.295 1.00 91.69 185 LEU A CA 1
ATOM 1392 C C . LEU A 1 185 ? -4.199 -12.361 -1.042 1.00 91.69 185 LEU A C 1
ATOM 1394 O O . LEU A 1 185 ? -3.635 -11.512 -0.352 1.00 91.69 185 LEU A O 1
ATOM 1398 N N . MET A 1 186 ? -5.421 -12.813 -0.760 1.00 93.06 186 MET A N 1
ATOM 1399 C CA . MET A 1 186 ? -6.184 -12.368 0.406 1.00 93.06 186 MET A CA 1
ATOM 1400 C C . MET A 1 186 ? -6.030 -13.337 1.583 1.00 93.06 186 MET A C 1
ATOM 1402 O O . MET A 1 186 ? -6.087 -14.549 1.410 1.00 93.06 186 MET A O 1
ATOM 1406 N N . ASP A 1 187 ? -5.883 -12.789 2.790 1.00 81.94 187 ASP A N 1
ATOM 1407 C CA . ASP A 1 187 ? -5.933 -13.541 4.051 1.00 81.94 187 ASP A CA 1
ATOM 1408 C C . ASP A 1 187 ? -7.406 -13.673 4.478 1.00 81.94 187 ASP A C 1
ATOM 1410 O O . ASP A 1 187 ? -7.968 -12.761 5.092 1.00 81.94 187 ASP A O 1
ATOM 1414 N N . VAL A 1 188 ? -8.063 -14.743 4.012 1.00 65.06 188 VAL A N 1
ATOM 1415 C CA . VAL A 1 188 ? -9.491 -15.049 4.246 1.00 65.06 188 VAL A CA 1
ATOM 1416 C C . VAL A 1 188 ? -9.713 -16.073 5.350 1.00 65.06 188 VAL A C 1
ATOM 1418 O O . VAL A 1 188 ? -8.943 -17.055 5.433 1.00 65.06 188 VAL A O 1
#

Radius of gyration: 30.66 Å; chains: 1; bounding box: 42×78×75 Å

Foldseek 3Di:
DPPVVVQQQDADPPPRHRNPPPPQPPVNVVVVVVVVVVVVVVVVVVVVVVVVVPDDPDDDDDDDDDDDDDDDDDDDDDDDDDDDDDDDDPPPPPPPVPDDDDPVCVVVVVVQVVLVVVLVVVLQPDDPPQWDQDDDPRFFTFGDPVVSCVVRVPHPDDDDPPDDDGDGDDDDDDPDDPVVVVVVVDPD

Sequence (188 aa):
MRYREALSNASCPNCGGPTAIGEMSFDEHHLRLENGRLREEIDRISAIAAKYVGKPVVNYSNISPSLPPRPEIGFVGNNQGIGGMEMYGTSGDILRSISGPTEADKPIIIELAVAAMEELIGMAQMGDPLWLSTTLDGAGTVLNEDEYVRSFPRGIGPKPNGFKCEASRETSVVIMNHVNLVEILMDV

InterPro domains:
  IPR002913 START domain [PS50848] (102-188)
  IPR042160 Class IV homeodomain-leucine zipper [PTHR45654] (1-188)

pLDDT: mean 71.86, std 20.19, range [31.92, 96.25]